Protein 1H2E (pdb70)

Foldseek 3Di:
DEKEKEAEFFAFPCVVVQAAAFPHAGHHDPQRLVLLLLLLVVCVPPDAQAEEEAPHPSQVVSVCNSCVPPPHYYHYDNLQTGWHDPPRGRHHPVVVCVVDVVLSCCVPQFLVPNDDPDTDRLVVSLVSLVVVVVVVCVVAPPYYHYYYGHQSSLLSPVCVQVVHDVRCSPPDDGRFGSFIWMWDQDPNHTHTPGDRHSPSRDDTDSD

Organism: Geobacillus stearothermophilus (NCBI:txid1422)

Sequence (207 aa):
ATTLYLTRHGETKWNVERRMMQGWQDSSPLTEKGRRQDAMRLGKRLEEAVEELAAIYTSTSGRALEETAEIVRGGRLIPIYQDERLREIHLGDWEGKTHDEIRQQMDDPIIAFDHFWQAPHLYAPQRGERRFCCDVQQQRALLEEAVQSSIVDDRHEGETVLIVTHGVVLKTLMAAFKKDTPPLDHLWSSPPPYMYGTSVTIIEVDGGTTFHHVAVEGDVSHIEEVKEV

CATH classification: 3.40.50.1240

Nearest PDB structures (foldseek):
  1ebb-assembly1_A  TM=1.000E+00  e=3.015E-40  Geobacillus stearothermophilus
  4ij6-assembly1_B  TM=9.432E-01  e=5.172E-19  Hydrogenobacter thermophilus TK-6
  4ij5-ass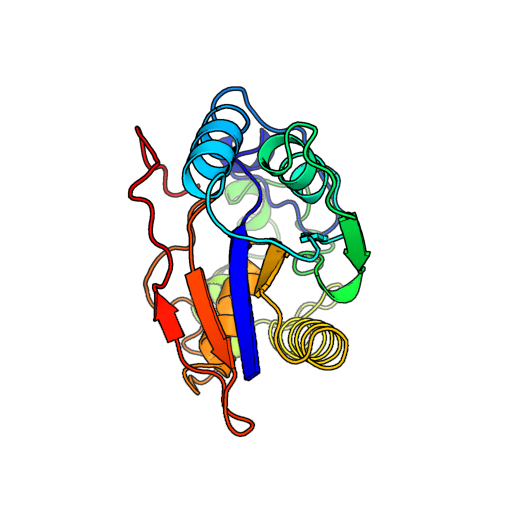embly1_B  TM=9.487E-01  e=4.431E-18  Hydrogenobacter thermophilus TK-6
  6nru-assembly5_E  TM=9.142E-01  e=2.598E-17  Shigella flexneri 2a
  6e4b-assembly2_C  TM=9.166E-01  e=5.906E-17  Escherichia coli K-12

InterPro domains:
  IPR013078 Histidine phosphatase superfamily, clade-1 [PF00300] (1-187)
  IPR013078 Histidine phosphatase superfamily, clade-1 [SM00855] (1-151)
  IPR013078 Histidine phosphatase superfamily, clade-1 [cd07067] (2-186)
  IPR029033 Histidine phosphatase superfamily [G3DSA:3.40.50.1240] (1-195)
  IPR029033 Histidine phosphatase superfamily [SSF53254] (2-194)
  IPR050275 Phosphoglycerate Mutase/Phosphatase [PTHR48100] (2-180)

Radius of gyration: 16.3 Å; Cα contacts (8 Å, |Δi|>4): 428; chains: 1; bounding box: 41×32×47 Å

Secondary structure (DSSP, 8-state):
-EEEEEEEPPPBHHHHTTB--TTS--PBPHHHHHHHHHHHHHTTTS--SEEEE-SSHHHHHHHHHHHTT-S--EEE-GGGSPPP-GGGTT-BHHHHHHH-HHHHHHHHH-GGG---SSS--HHHHHHHHHHHHHHHHHH-TT-EEEEEE-HHHHHHHHHHHTT--GGGTTPSPP--TT-EEEEEEETTEEEEEEEEE-TT-SS----

B-factor: mean 36.63, std 12.92, range [19.71, 93.87]

Structure (mmCIF, N/CA/C/O backbone):
data_1H2E
#
_entry.id   1H2E
#
_cell.length_a   55.546
_cell.length_b   55.546
_cell.length_c   164.645
_cell.angle_alpha   90.00
_cell.angle_beta   90.00
_cell.angle_gamma   90.00
#
_symmetry.space_group_name_H-M   'P 41 21 2'
#
loop_
_entity.id
_entity.type
_entity.pdbx_description
1 polymer PHOSPHATASE
2 non-polymer 'PHOSPHATE ION'
3 non-polymer 1,2-ETHANEDIOL
4 water water
#
loop_
_atom_site.group_PDB
_atom_site.id
_atom_site.type_symbol
_atom_site.label_atom_id
_atom_site.label_alt_id
_atom_site.label_comp_id
_atom_site.label_asym_id
_atom_site.label_entity_id
_atom_site.label_seq_id
_atom_site.pdbx_PDB_ins_code
_atom_site.Cartn_x
_atom_site.Cartn_y
_atom_site.Cartn_z
_atom_site.occupancy
_atom_site.B_iso_or_equiv
_atom_site.auth_seq_id
_atom_site.auth_comp_id
_atom_site.auth_asym_id
_atom_site.auth_atom_id
_atom_site.pdbx_PDB_model_num
ATOM 1 N N . ALA A 1 1 ? 83.043 -37.885 -24.380 1.00 37.34 2 ALA A N 1
ATOM 2 C CA . ALA A 1 1 ? 82.752 -36.491 -24.823 1.00 36.69 2 ALA A CA 1
ATOM 3 C C . ALA A 1 1 ? 81.300 -36.367 -25.267 1.00 36.61 2 ALA A C 1
ATOM 4 O O . ALA A 1 1 ? 80.942 -36.771 -26.375 1.00 36.29 2 ALA A O 1
ATOM 6 N N . THR A 1 2 ? 80.468 -35.804 -24.397 1.00 34.14 3 THR A N 1
ATOM 7 C CA . THR A 1 2 ? 79.053 -35.621 -24.695 1.00 31.34 3 THR A CA 1
A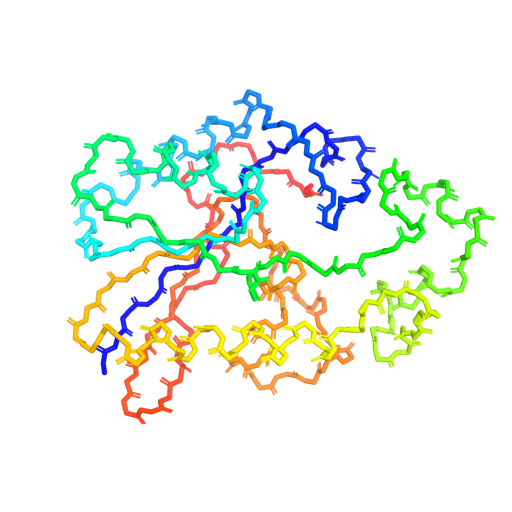TOM 8 C C . THR A 1 2 ? 78.614 -34.267 -24.148 1.00 31.03 3 THR A C 1
ATOM 9 O O . THR A 1 2 ? 79.049 -33.872 -23.073 1.00 29.99 3 THR A O 1
ATOM 13 N N . THR A 1 3 ? 77.774 -33.551 -24.893 1.00 28.51 4 THR A N 1
ATOM 14 C CA . THR A 1 3 ? 77.266 -32.262 -24.431 1.00 27.09 4 THR A CA 1
ATOM 15 C C . THR A 1 3 ? 75.800 -32.456 -24.052 1.00 28.54 4 THR A C 1
ATOM 16 O O . THR A 1 3 ? 75.004 -32.938 -24.862 1.00 28.15 4 THR A O 1
ATOM 20 N N . LEU A 1 4 ? 75.449 -32.098 -22.818 1.00 25.39 5 LEU A N 1
ATOM 21 C CA . LEU A 1 4 ? 74.076 -32.253 -22.344 1.00 27.54 5 LEU A CA 1
ATOM 22 C C . LEU A 1 4 ? 73.362 -30.936 -22.064 1.00 26.01 5 LEU A C 1
ATOM 23 O O . LEU A 1 4 ? 73.845 -30.118 -21.281 1.00 26.63 5 LEU A O 1
ATOM 28 N N . TYR A 1 5 ? 72.220 -30.726 -22.712 1.00 24.51 6 TYR A N 1
ATOM 29 C CA . TYR A 1 5 ? 71.413 -29.539 -22.442 1.00 24.75 6 TYR A CA 1
ATOM 30 C C . TYR A 1 5 ? 70.313 -30.057 -21.521 1.00 26.06 6 TYR A C 1
ATOM 31 O O . TYR A 1 5 ? 69.643 -31.040 -21.845 1.00 25.07 6 TYR A O 1
ATOM 40 N N . LEU A 1 6 ? 70.139 -29.413 -20.372 1.00 25.42 7 LEU A N 1
ATOM 41 C CA . LEU A 1 6 ? 69.116 -29.830 -19.418 1.00 26.85 7 LEU A CA 1
ATOM 42 C C . LEU A 1 6 ? 68.102 -28.708 -19.253 1.00 28.06 7 LEU A C 1
ATOM 43 O O . LEU A 1 6 ? 68.478 -27.541 -19.164 1.00 29.06 7 LEU A O 1
ATOM 48 N N . THR A 1 7 ? 66.820 -29.058 -19.202 1.00 26.65 8 THR A N 1
ATOM 49 C CA . THR A 1 7 ? 65.791 -28.045 -19.010 1.00 25.50 8 THR A CA 1
ATOM 50 C C . THR A 1 7 ? 64.622 -28.609 -18.211 1.00 25.27 8 THR A C 1
ATOM 51 O O . THR A 1 7 ? 64.537 -29.820 -17.968 1.00 24.22 8 THR A O 1
ATOM 55 N N . ARG A 1 8 ? 63.735 -27.717 -17.785 1.00 24.30 9 ARG A N 1
ATOM 56 C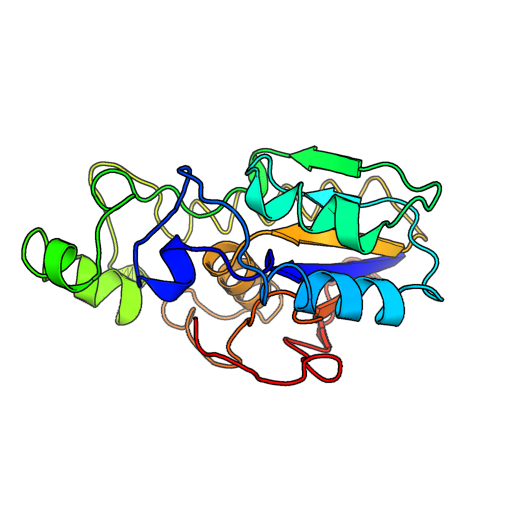 CA . ARG A 1 8 ? 62.549 -28.098 -17.029 1.00 26.96 9 ARG A CA 1
ATOM 57 C C . ARG A 1 8 ? 61.332 -27.889 -17.928 1.00 25.31 9 ARG A C 1
ATOM 58 O O . ARG A 1 8 ? 61.341 -27.012 -18.793 1.00 27.71 9 ARG A O 1
ATOM 66 N N . HIS A 1 9 ? 60.294 -28.695 -17.734 1.00 23.63 10 HIS A N 1
ATOM 67 C CA . HIS A 1 9 ? 59.077 -28.567 -18.528 1.00 26.03 10 HIS A CA 1
ATOM 68 C C . HIS A 1 9 ? 58.532 -27.139 -18.382 1.00 28.72 10 HIS A C 1
ATOM 69 O O . HIS A 1 9 ? 58.829 -26.436 -17.403 1.00 25.37 10 HIS A O 1
ATOM 76 N N . GLY A 1 10 ? 57.741 -26.709 -19.358 1.00 27.38 11 GLY A N 1
ATOM 77 C CA . GLY A 1 10 ? 57.162 -25.379 -19.298 1.00 30.59 11 GLY A CA 1
ATOM 78 C C . GLY A 1 10 ? 56.084 -25.256 -18.231 1.00 30.86 11 GLY A C 1
ATOM 79 O O . GLY A 1 10 ? 55.545 -26.252 -17.751 1.00 31.29 11 GLY A O 1
ATOM 80 N N . GLU A 1 11 ? 55.761 -24.021 -17.863 1.00 32.20 12 GLU A N 1
ATOM 81 C CA . GLU A 1 11 ? 54.750 -23.755 -16.842 1.00 31.52 12 GLU A CA 1
ATOM 82 C C . GLU A 1 11 ? 53.424 -24.478 -17.072 1.00 31.35 12 GLU A C 1
ATOM 83 O O . GLU A 1 11 ? 52.877 -24.450 -18.175 1.00 31.78 12 GLU A O 1
ATOM 89 N N . THR A 1 12 ? 52.904 -25.108 -16.018 1.00 31.52 13 THR A N 1
ATOM 90 C CA . THR A 1 12 ? 51.626 -25.814 -16.085 1.00 30.69 13 THR A CA 1
ATOM 91 C C . THR A 1 12 ? 50.601 -25.106 -15.195 1.00 36.11 13 THR A C 1
ATOM 92 O O . THR A 1 12 ? 50.936 -24.171 -14.458 1.00 34.77 13 THR A O 1
ATOM 96 N N . LYS A 1 13 ? 49.357 -25.568 -15.258 1.00 37.83 14 LYS A N 1
ATOM 97 C CA . LYS A 1 13 ? 48.285 -24.987 -14.466 1.00 40.67 14 LYS A CA 1
ATOM 98 C C . LYS A 1 13 ? 48.533 -25.184 -12.960 1.00 40.61 14 LYS A C 1
ATOM 99 O O . LYS A 1 13 ? 48.331 -24.261 -12.168 1.00 40.60 14 LYS A O 1
ATOM 105 N N . TRP A 1 14 ? 48.994 -26.368 -12.563 1.00 36.19 15 TRP A N 1
ATOM 106 C CA . TRP A 1 14 ? 49.266 -26.626 -11.151 1.00 35.63 15 TRP A CA 1
ATOM 107 C C . TRP A 1 14 ? 50.456 -25.786 -10.646 1.00 35.84 15 TRP A C 1
ATOM 108 O O . TRP A 1 14 ? 50.503 -25.425 -9.464 1.00 36.48 15 TRP A O 1
ATOM 119 N N . ASN A 1 15 ? 51.409 -25.462 -11.526 1.00 33.65 16 ASN A N 1
ATOM 120 C CA . ASN A 1 15 ? 52.555 -24.631 -11.123 1.00 34.35 16 ASN A CA 1
ATOM 121 C C . ASN A 1 15 ? 52.005 -23.272 -10.682 1.00 37.13 16 ASN A C 1
ATOM 122 O O . ASN A 1 15 ? 52.392 -22.730 -9.641 1.00 37.73 16 ASN A O 1
ATOM 127 N N . VAL A 1 16 ? 51.112 -22.722 -11.500 1.00 37.40 17 VAL A N 1
ATOM 128 C CA . VAL A 1 16 ? 50.490 -21.437 -11.208 1.00 39.41 17 VAL A CA 1
ATOM 129 C C . VAL A 1 16 ? 49.652 -21.513 -9.930 1.00 39.11 17 VAL A C 1
ATOM 130 O O . VAL A 1 16 ? 49.668 -20.587 -9.118 1.00 40.21 17 VAL A O 1
ATOM 134 N N . GLU A 1 17 ? 48.927 -22.616 -9.751 1.00 38.18 18 GLU A N 1
ATOM 135 C CA . GLU A 1 17 ? 48.079 -22.793 -8.572 1.00 41.02 18 GLU A CA 1
ATOM 136 C C . GLU A 1 17 ? 48.863 -23.263 -7.347 1.00 42.24 18 GLU A C 1
ATOM 137 O O . GLU A 1 17 ? 48.278 -23.540 -6.299 1.00 40.69 18 GLU A O 1
ATOM 143 N N . ARG A 1 18 ? 50.183 -23.350 -7.478 1.00 42.69 19 ARG A N 1
ATOM 144 C CA . ARG A 1 18 ? 51.030 -23.803 -6.380 1.00 43.21 19 ARG A CA 1
ATOM 145 C C . ARG A 1 18 ? 50.608 -25.173 -5.856 1.00 42.05 19 ARG A C 1
ATOM 146 O O . ARG A 1 18 ? 50.633 -25.420 -4.646 1.00 40.39 19 ARG A O 1
ATOM 154 N N . ARG A 1 19 ? 50.202 -26.053 -6.768 1.00 36.19 20 ARG A N 1
ATOM 155 C CA . ARG A 1 19 ? 49.800 -27.412 -6.411 1.00 37.31 20 ARG A CA 1
ATOM 156 C C . ARG A 1 19 ? 50.937 -28.343 -6.801 1.00 37.37 20 ARG A C 1
ATOM 157 O O . ARG A 1 19 ? 51.445 -28.266 -7.919 1.00 36.28 20 ARG A O 1
ATOM 165 N N A MET A 1 20 ? 51.345 -29.213 -5.883 0.50 33.79 21 MET A N 1
ATOM 166 N N B MET A 1 20 ? 51.316 -29.229 -5.887 0.50 37.00 21 MET A N 1
ATOM 167 C CA A MET A 1 20 ? 52.433 -30.140 -6.169 0.50 32.74 21 MET A CA 1
ATOM 168 C CA B MET A 1 20 ? 52.394 -30.176 -6.145 0.50 38.60 21 MET A CA 1
ATOM 169 C C A MET A 1 20 ? 51.977 -31.235 -7.127 0.50 32.80 21 MET A C 1
ATOM 170 C C B MET A 1 20 ? 51.953 -31.236 -7.145 0.50 36.57 21 MET A C 1
ATOM 171 O O A MET A 1 20 ? 50.933 -31.860 -6.931 0.50 31.44 21 MET A O 1
ATOM 172 O O B MET A 1 20 ? 50.892 -31.842 -6.994 0.50 35.51 21 MET A O 1
ATOM 181 N N . GLN A 1 21 ? 52.775 -31.461 -8.166 1.00 34.53 22 GLN A N 1
ATOM 182 C CA . GLN A 1 21 ? 52.457 -32.454 -9.186 1.00 31.34 22 GLN A CA 1
ATOM 183 C C . GLN A 1 21 ? 53.047 -33.845 -8.959 1.00 29.76 22 GLN A C 1
ATOM 184 O O . GLN A 1 21 ? 52.307 -34.830 -8.898 1.00 31.69 22 GLN A O 1
ATOM 190 N N . GLY A 1 22 ? 54.368 -33.928 -8.826 1.00 25.52 23 GLY A N 1
ATOM 191 C CA . GLY A 1 22 ? 55.004 -35.222 -8.632 1.00 25.56 23 GLY A CA 1
ATOM 192 C C . GLY A 1 22 ? 54.772 -36.095 -9.856 1.00 22.20 23 GLY A C 1
ATOM 193 O O . GLY A 1 22 ? 55.094 -35.689 -10.972 1.00 24.47 23 GLY A O 1
ATOM 194 N N . TRP A 1 23 ? 54.208 -37.282 -9.653 1.00 22.43 24 TRP A N 1
ATOM 195 C CA . TRP A 1 23 ? 53.918 -38.185 -10.765 1.00 21.43 24 TRP A CA 1
ATOM 196 C C . TRP A 1 23 ? 52.574 -37.850 -11.415 1.00 24.74 24 TRP A C 1
ATOM 197 O O . TRP A 1 23 ? 52.245 -38.375 -12.486 1.00 24.12 24 TRP A O 1
ATOM 208 N N . GLN A 1 24 ? 51.794 -36.985 -10.774 1.00 23.28 25 GLN A N 1
ATOM 209 C CA . GLN A 1 24 ? 50.537 -36.563 -11.373 1.00 25.61 25 GLN A CA 1
ATOM 210 C C . GLN A 1 24 ? 50.908 -35.466 -12.359 1.00 27.31 25 GLN A C 1
ATOM 211 O O . GLN A 1 24 ? 52.023 -34.943 -12.323 1.00 27.33 25 GLN A O 1
ATOM 217 N N . ASP A 1 25 ? 49.984 -35.105 -13.240 1.00 26.52 26 ASP A N 1
ATOM 218 C CA . ASP A 1 25 ? 50.300 -34.146 -14.290 1.00 27.39 26 ASP A CA 1
AT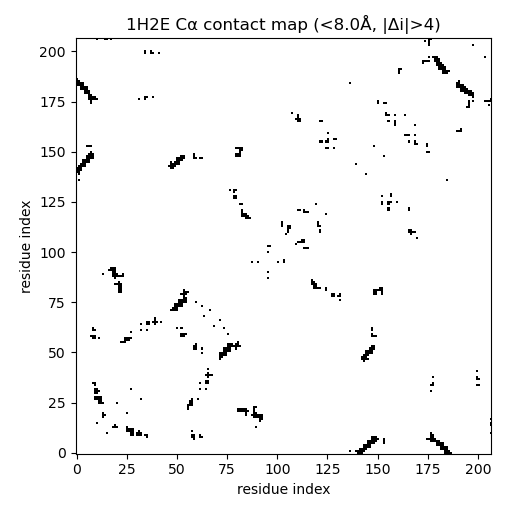OM 219 C C . ASP A 1 25 ? 49.205 -33.106 -14.503 1.00 30.46 26 ASP A C 1
ATOM 220 O O . ASP A 1 25 ? 48.084 -33.259 -14.018 1.00 32.78 26 ASP A O 1
ATOM 225 N N A SER A 1 26 ? 49.543 -32.036 -15.214 0.50 30.53 27 SER A N 1
ATOM 226 N N B SER A 1 26 ? 49.560 -32.051 -15.228 0.50 31.50 27 SER A N 1
ATOM 227 C CA A SER A 1 26 ? 48.586 -30.981 -15.543 0.50 32.50 27 SER A CA 1
ATOM 228 C CA B SER A 1 26 ? 48.648 -30.957 -15.539 0.50 34.37 27 SER A CA 1
ATOM 229 C C A SER A 1 26 ? 49.061 -30.343 -16.846 0.50 33.64 27 SER A C 1
ATOM 230 C C B SER A 1 26 ? 49.086 -30.322 -16.857 0.50 34.81 27 SER A C 1
ATOM 231 O O A SER A 1 26 ? 50.252 -30.363 -17.156 0.50 30.16 27 SER A O 1
ATOM 232 O O B SER A 1 26 ? 50.271 -30.325 -17.190 0.50 31.85 27 SER A O 1
ATOM 237 N N . PRO A 1 27 ? 48.134 -29.772 -17.631 1.00 35.93 28 PRO A N 1
ATOM 238 C CA . PRO A 1 27 ? 48.492 -29.144 -18.909 1.00 35.41 28 PRO A CA 1
ATOM 239 C C . PRO A 1 27 ? 49.313 -27.858 -18.834 1.00 31.83 28 PRO A C 1
ATOM 240 O O . PRO A 1 27 ? 49.210 -27.091 -17.878 1.00 34.33 28 PRO A O 1
ATOM 244 N N . LEU A 1 28 ? 50.141 -27.635 -19.851 1.00 31.77 29 LEU A N 1
ATOM 245 C CA . LEU A 1 28 ? 50.947 -26.426 -19.910 1.00 33.32 29 LEU A CA 1
ATOM 246 C C . LEU A 1 28 ? 49.995 -25.247 -20.059 1.00 35.59 29 LEU A C 1
ATOM 247 O O . LEU A 1 28 ? 48.889 -25.395 -20.586 1.00 34.93 29 LEU A O 1
ATOM 252 N N . THR A 1 29 ? 50.428 -24.082 -19.594 1.00 34.10 30 THR A N 1
ATOM 253 C CA . THR A 1 29 ? 49.629 -22.872 -19.713 1.00 36.60 30 THR A CA 1
ATOM 254 C C . THR A 1 29 ? 50.073 -22.206 -21.005 1.00 37.26 30 THR A C 1
ATOM 255 O O . THR A 1 29 ? 51.025 -22.657 -21.645 1.00 33.61 30 THR A O 1
ATOM 259 N N . GLU A 1 30 ? 49.387 -21.135 -21.393 1.00 38.01 31 GLU A N 1
ATOM 260 C CA . GLU A 1 30 ? 49.745 -20.416 -22.608 1.00 39.23 31 GLU A CA 1
ATOM 261 C C . GLU A 1 30 ? 51.178 -19.931 -22.457 1.00 39.64 31 GLU A C 1
ATOM 262 O O . GLU A 1 30 ? 51.980 -20.001 -23.390 1.00 40.81 31 GLU A O 1
ATOM 268 N N . LYS A 1 31 ? 51.499 -19.460 -21.258 1.00 40.61 32 LYS A N 1
ATOM 269 C CA . LYS A 1 31 ? 52.829 -18.953 -20.983 1.00 40.90 32 LYS A CA 1
ATOM 270 C C . LYS A 1 31 ? 53.827 -20.084 -21.090 1.00 38.41 32 LYS A C 1
ATOM 271 O O . LYS A 1 31 ? 54.902 -19.915 -21.636 1.00 34.28 32 LYS A O 1
ATOM 277 N N . GLY A 1 32 ? 53.450 -21.242 -20.550 1.00 39.88 33 GLY A N 1
ATOM 278 C CA . GLY A 1 32 ? 54.325 -22.403 -20.594 1.00 36.35 33 GLY A CA 1
ATOM 279 C C . GLY A 1 32 ? 54.644 -22.776 -22.030 1.00 35.85 33 GLY A C 1
ATOM 280 O O . GLY A 1 32 ? 55.795 -23.076 -22.364 1.00 30.98 33 GLY A O 1
ATOM 281 N N A ARG A 1 33 ? 53.630 -22.754 -22.888 0.50 32.75 34 ARG A N 1
ATOM 282 N N B ARG A 1 33 ? 53.623 -22.754 -22.883 0.50 34.12 34 ARG A N 1
ATOM 283 C CA A ARG A 1 33 ? 53.834 -23.091 -24.290 0.50 34.09 34 ARG A CA 1
ATOM 284 C CA B ARG A 1 33 ? 53.802 -23.086 -24.291 0.50 36.43 34 ARG A CA 1
ATOM 285 C C A ARG A 1 33 ? 54.689 -22.037 -24.977 0.50 33.98 34 ARG A C 1
ATOM 286 C C B ARG A 1 33 ? 54.662 -22.038 -24.989 0.50 35.61 34 ARG A C 1
ATOM 287 O O A ARG A 1 33 ? 55.540 -22.363 -25.804 0.50 33.33 34 ARG A O 1
ATOM 288 O O B ARG A 1 33 ? 55.497 -22.371 -25.829 0.50 35.24 34 ARG A O 1
ATOM 303 N N . GLN A 1 34 ? 54.462 -20.773 -24.629 1.00 36.10 35 GLN A N 1
ATOM 304 C CA . GLN A 1 34 ? 55.229 -19.675 -25.215 1.00 37.43 35 GLN A CA 1
ATOM 305 C C . GLN A 1 34 ? 56.707 -19.794 -24.844 1.00 35.04 35 GLN A C 1
ATOM 306 O O . GLN A 1 34 ? 57.585 -19.541 -25.675 1.00 34.40 35 GLN A O 1
ATOM 312 N N . ASP A 1 35 ? 56.979 -20.167 -23.595 1.00 33.84 36 ASP A N 1
ATOM 313 C CA . ASP A 1 35 ? 58.358 -20.326 -23.131 1.00 33.40 36 ASP A CA 1
ATOM 314 C C . ASP A 1 35 ? 59.036 -21.476 -23.873 1.00 32.01 36 ASP A C 1
ATOM 315 O O . ASP A 1 35 ? 60.197 -21.372 -24.275 1.00 32.67 36 ASP A O 1
ATOM 320 N N . ALA A 1 36 ? 58.311 -22.577 -24.044 1.00 29.22 37 ALA A N 1
ATOM 321 C CA . ALA A 1 36 ? 58.853 -23.734 -24.745 1.00 29.08 37 ALA A CA 1
ATOM 322 C C . ALA A 1 36 ? 59.177 -23.337 -26.186 1.00 31.46 37 ALA A C 1
ATOM 323 O O . ALA A 1 36 ? 60.198 -23.745 -26.742 1.00 31.61 37 ALA A O 1
ATOM 325 N N . MET A 1 37 ? 58.299 -22.534 -26.781 1.00 32.47 38 MET A N 1
ATOM 326 C CA . MET A 1 37 ? 58.490 -22.056 -28.146 1.00 35.46 38 MET A CA 1
ATOM 327 C C . MET A 1 37 ? 59.771 -21.229 -28.237 1.00 35.78 38 MET A C 1
ATOM 328 O O . MET A 1 37 ? 60.546 -21.374 -29.182 1.00 36.23 38 MET A O 1
ATOM 333 N N . ARG A 1 38 ? 59.960 -20.357 -27.249 1.00 37.14 39 ARG A N 1
ATOM 334 C CA . ARG A 1 38 ? 61.156 -19.520 -27.177 1.00 40.83 39 ARG A CA 1
ATOM 335 C C . ARG A 1 38 ? 62.420 -20.395 -27.049 1.00 38.48 39 ARG A C 1
ATOM 336 O O . ARG A 1 38 ? 63.450 -20.084 -27.615 1.00 35.67 39 ARG A O 1
ATOM 344 N N . LEU A 1 39 ? 62.335 -21.500 -26.308 1.00 35.28 40 LEU A N 1
ATOM 345 C CA . LEU A 1 39 ? 63.476 -22.389 -26.108 1.00 31.85 40 LEU A CA 1
ATOM 346 C C . LEU A 1 39 ? 63.780 -23.116 -27.418 1.00 31.70 40 LEU A C 1
ATOM 347 O O . LEU A 1 39 ? 64.941 -23.321 -27.771 1.00 33.37 40 LEU A O 1
ATOM 352 N N . GLY A 1 40 ? 62.729 -23.503 -28.133 1.00 31.05 41 GLY A N 1
ATOM 353 C CA . GLY A 1 40 ? 62.909 -24.185 -29.402 1.00 32.10 41 GLY A CA 1
ATOM 354 C C . GLY A 1 40 ? 63.671 -23.314 -30.387 1.00 35.70 41 GLY A C 1
ATOM 355 O O . GLY A 1 40 ? 64.491 -23.807 -31.162 1.00 36.24 41 GLY A O 1
ATOM 356 N N . LYS A 1 41 ? 63.404 -22.011 -30.356 1.00 38.85 42 LYS A N 1
ATOM 357 C CA . LYS A 1 41 ? 64.073 -21.080 -31.259 1.00 40.81 42 LYS A CA 1
ATOM 358 C C . LYS A 1 41 ? 65.536 -20.936 -30.862 1.00 39.15 42 LYS A C 1
ATOM 359 O O . LYS A 1 41 ? 66.420 -20.876 -31.716 1.00 39.74 42 LYS A O 1
ATOM 365 N N . ARG A 1 42 ? 65.784 -20.889 -29.558 1.00 37.65 43 ARG A N 1
ATOM 366 C CA . ARG A 1 42 ? 67.139 -20.763 -29.040 1.00 37.75 43 ARG A CA 1
ATOM 367 C C . ARG A 1 42 ? 68.011 -21.958 -29.418 1.00 36.77 43 ARG A C 1
ATOM 368 O O . ARG A 1 42 ? 69.216 -21.816 -29.613 1.00 37.04 43 ARG A O 1
ATOM 376 N N . LEU A 1 43 ? 67.401 -23.134 -29.529 1.00 35.30 44 LEU A N 1
ATOM 377 C CA . LEU A 1 43 ? 68.151 -24.343 -29.864 1.00 35.95 44 LEU A CA 1
ATOM 378 C C . LEU A 1 43 ? 68.072 -24.755 -31.338 1.00 33.91 44 LEU A C 1
ATOM 379 O O . LEU A 1 43 ? 68.573 -25.814 -31.713 1.00 32.68 44 LEU A O 1
ATOM 384 N N A GLU A 1 44 ? 67.450 -23.925 -32.169 0.50 37.46 45 GLU A N 1
ATOM 385 N N B GLU A 1 44 ? 67.463 -23.911 -32.165 0.50 36.24 45 GLU A N 1
ATOM 386 C CA A GLU A 1 44 ? 67.313 -24.247 -33.587 0.50 40.23 45 GLU A CA 1
ATOM 387 C CA B GLU A 1 44 ? 67.309 -24.203 -33.588 0.50 37.90 45 GLU A CA 1
ATOM 388 C C A GLU A 1 44 ? 68.639 -24.456 -34.311 0.50 41.17 45 GLU A C 1
ATOM 389 C C B GLU A 1 44 ? 68.636 -24.461 -34.298 0.50 39.72 45 GLU A C 1
ATOM 390 O O A GLU A 1 44 ? 68.692 -25.158 -35.320 0.50 42.72 45 GLU A O 1
ATOM 391 O O B GLU A 1 44 ? 68.686 -25.203 -35.278 0.50 41.13 45 GLU A O 1
ATOM 402 N N . ALA A 1 45 ? 69.707 -23.853 -33.797 1.00 41.24 46 ALA A N 1
ATOM 403 C CA . ALA A 1 45 ? 71.029 -24.004 -34.407 1.00 42.64 46 ALA A CA 1
ATOM 404 C C . ALA A 1 45 ? 71.866 -25.105 -33.752 1.00 42.15 46 ALA A C 1
ATOM 405 O O . ALA A 1 45 ? 72.903 -25.502 -34.285 1.00 42.61 46 ALA A O 1
ATOM 407 N N . VAL A 1 46 ? 71.420 -25.595 -32.600 1.00 39.42 47 VAL A N 1
ATOM 408 C CA . VAL A 1 46 ? 72.145 -26.649 -31.900 1.00 37.49 47 VAL A CA 1
ATOM 409 C C . VAL A 1 46 ? 71.823 -28.000 -32.534 1.00 37.62 47 VAL A C 1
ATOM 410 O O . VAL A 1 46 ? 70.654 -28.350 -32.705 1.00 35.63 47 VAL A O 1
ATOM 414 N N A GLU A 1 47 ? 72.862 -28.755 -32.881 0.50 37.70 48 GLU A N 1
ATOM 415 N N B GLU A 1 47 ? 72.858 -28.756 -32.884 0.50 37.85 48 GLU A N 1
ATOM 416 C CA A GLU A 1 47 ? 72.685 -30.067 -33.495 0.50 39.29 48 GLU A CA 1
ATOM 417 C CA B GLU A 1 47 ? 72.664 -30.059 -33.506 0.50 39.54 48 GLU A CA 1
ATOM 418 C C A GLU A 1 47 ? 72.362 -31.128 -32.448 0.50 38.64 48 GLU A C 1
ATOM 419 C C B GLU A 1 47 ? 72.359 -31.129 -32.464 0.50 38.79 48 GLU A C 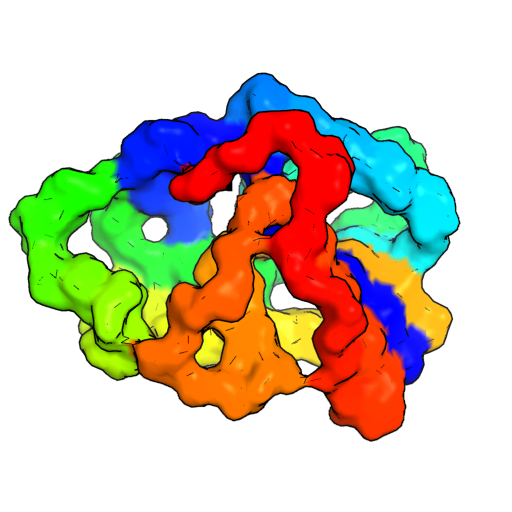1
ATOM 420 O O A GLU A 1 47 ? 73.260 -31.744 -31.874 0.50 40.16 48 GLU A O 1
ATOM 421 O O B GLU A 1 47 ? 73.265 -31.752 -31.910 0.50 40.22 48 GLU A O 1
ATOM 432 N N . LEU A 1 48 ? 71.072 -31.337 -32.208 1.00 36.89 49 LEU A N 1
ATOM 433 C CA . LEU A 1 48 ? 70.620 -32.322 -31.231 1.00 34.59 49 LEU A CA 1
ATOM 434 C C . LEU A 1 48 ? 70.444 -33.700 -31.865 1.00 32.29 49 LEU A C 1
ATOM 435 O O . LEU A 1 48 ? 69.701 -33.856 -32.834 1.00 31.01 49 LEU A O 1
ATOM 440 N N . ALA A 1 49 ? 71.130 -34.697 -31.313 1.00 27.57 50 ALA A N 1
ATOM 441 C CA . ALA A 1 49 ? 71.039 -36.062 -31.825 1.00 28.33 50 ALA A CA 1
ATOM 442 C C . ALA A 1 49 ? 69.787 -36.760 -31.303 1.00 28.06 50 ALA A C 1
ATOM 443 O O . ALA A 1 49 ? 69.283 -37.701 -31.919 1.00 28.07 50 ALA A O 1
ATOM 445 N N . ALA A 1 50 ? 69.292 -36.298 -30.161 1.00 26.02 51 ALA A N 1
ATOM 446 C CA . ALA A 1 50 ? 68.108 -36.887 -29.557 1.00 25.23 51 ALA A CA 1
ATOM 447 C C . ALA A 1 50 ? 67.628 -36.009 -28.422 1.00 24.45 51 ALA A C 1
ATOM 448 O O . ALA A 1 50 ? 68.344 -35.116 -27.978 1.00 23.93 51 ALA A O 1
ATOM 450 N N . ILE A 1 51 ? 66.399 -36.263 -27.984 1.00 23.44 52 ILE A N 1
ATOM 451 C CA . ILE A 1 51 ? 65.789 -35.551 -26.869 1.00 24.60 52 ILE A CA 1
ATOM 452 C C . ILE A 1 51 ? 65.245 -36.613 -25.919 1.00 23.05 52 ILE A C 1
ATOM 453 O O . ILE A 1 51 ? 64.524 -37.526 -26.333 1.00 23.46 52 ILE A O 1
ATOM 458 N N . TYR A 1 52 ? 65.620 -36.513 -24.651 1.00 22.02 53 TYR A N 1
ATOM 459 C CA . TYR A 1 52 ? 65.146 -37.451 -23.641 1.00 23.04 53 TYR A CA 1
ATOM 460 C C . TYR A 1 52 ? 64.198 -36.685 -22.735 1.00 22.35 53 TYR A C 1
ATOM 461 O O . TYR A 1 52 ? 64.462 -35.540 -22.375 1.00 23.95 53 TYR A O 1
ATOM 470 N N . THR A 1 53 ? 63.096 -37.318 -22.363 1.00 22.25 54 THR A N 1
ATOM 471 C CA . THR A 1 53 ? 62.119 -36.652 -21.518 1.00 24.42 54 THR A CA 1
ATOM 472 C C . THR A 1 53 ? 61.572 -37.625 -20.486 1.00 23.15 54 THR A C 1
ATOM 473 O O . THR A 1 53 ? 61.678 -38.842 -20.650 1.00 25.86 54 THR A O 1
ATOM 477 N N . SER A 1 54 ? 61.017 -37.104 -19.396 1.00 21.48 55 SER A N 1
ATOM 478 C CA . SER A 1 54 ? 60.419 -37.991 -18.425 1.00 23.87 55 SER A CA 1
ATOM 479 C C . SER A 1 54 ? 59.103 -38.363 -19.118 1.00 26.56 55 SER A C 1
ATOM 480 O O . SER A 1 54 ? 58.729 -37.734 -20.116 1.00 28.10 55 SER A O 1
ATOM 483 N N . THR A 1 55 ? 58.415 -39.374 -18.600 1.00 28.19 56 THR A N 1
ATOM 484 C CA . THR A 1 55 ? 57.161 -39.830 -19.185 1.00 29.86 56 THR A CA 1
ATOM 485 C C . THR A 1 55 ? 55.955 -38.928 -18.891 1.00 31.54 56 THR A C 1
ATOM 486 O O . THR A 1 55 ? 54.857 -39.160 -19.412 1.00 34.22 56 THR A O 1
ATOM 490 N N . SER A 1 56 ? 56.153 -37.895 -18.075 1.00 27.41 57 SER A N 1
ATOM 491 C CA . SER A 1 56 ? 55.067 -36.972 -17.740 1.00 25.97 57 SER A CA 1
ATOM 492 C C . SER A 1 56 ? 54.610 -36.155 -18.947 1.00 27.16 57 SER A C 1
ATOM 493 O O . SER A 1 56 ? 55.429 -35.653 -19.721 1.00 26.36 57 SER A O 1
ATOM 496 N N . GLY A 1 57 ? 53.293 -36.017 -19.099 1.00 26.43 58 GLY A N 1
ATOM 497 C CA . GLY A 1 57 ? 52.754 -35.255 -20.207 1.00 25.23 58 GLY A CA 1
ATOM 498 C C . GLY A 1 57 ? 53.355 -33.865 -20.345 1.00 25.90 58 GLY A C 1
ATOM 499 O O . GLY A 1 57 ? 53.691 -33.442 -21.449 1.00 25.22 58 GLY A O 1
ATOM 500 N N . ARG A 1 58 ? 53.512 -33.154 -19.232 1.00 25.49 59 ARG A N 1
ATOM 501 C CA . ARG A 1 58 ? 54.066 -31.805 -19.294 1.00 23.12 59 ARG A CA 1
ATOM 502 C C . ARG A 1 58 ? 55.479 -31.777 -19.864 1.00 23.18 59 ARG A C 1
ATOM 503 O O . ARG A 1 58 ? 55.853 -30.826 -20.548 1.00 27.01 59 ARG A O 1
ATOM 511 N N . ALA A 1 59 ? 56.261 -32.817 -19.587 1.00 24.61 60 ALA A N 1
ATOM 512 C CA . ALA A 1 59 ? 57.627 -32.902 -20.105 1.00 23.96 60 ALA A CA 1
ATOM 513 C C . ALA A 1 59 ? 57.604 -33.250 -21.599 1.00 22.46 60 ALA A C 1
ATOM 514 O O . ALA A 1 59 ? 58.302 -32.627 -22.404 1.00 22.95 60 ALA A O 1
ATOM 516 N N . LEU A 1 60 ? 56.805 -34.247 -21.966 1.00 22.80 61 LEU A N 1
ATOM 517 C CA . LEU A 1 60 ? 56.704 -34.645 -23.369 1.00 24.19 61 LEU A CA 1
ATOM 518 C C . LEU A 1 60 ? 56.204 -33.490 -24.243 1.00 24.94 61 LEU A C 1
ATOM 519 O O . LEU A 1 60 ? 56.735 -33.245 -25.323 1.00 25.56 61 LEU A O 1
ATOM 524 N N A GLU A 1 61 ? 55.176 -32.785 -23.777 0.50 24.63 62 GLU A N 1
ATOM 525 N N B GLU A 1 61 ? 55.183 -32.788 -23.763 0.50 27.14 62 GLU A N 1
ATOM 526 C CA A GLU A 1 61 ? 54.627 -31.663 -24.535 0.50 24.84 62 GLU A CA 1
ATOM 527 C CA B GLU A 1 61 ? 54.613 -31.665 -24.497 0.50 29.66 62 GLU A CA 1
ATOM 528 C C A GLU A 1 61 ? 55.681 -30.580 -24.749 0.50 25.03 62 GLU A C 1
ATOM 529 C C B GLU A 1 61 ? 55.672 -30.590 -24.740 0.50 28.06 62 GLU A C 1
ATOM 530 O O A GLU A 1 61 ? 55.766 -29.992 -25.826 0.50 23.49 62 GLU A O 1
ATOM 531 O O B GLU A 1 61 ? 55.750 -30.020 -25.828 0.50 27.23 62 GLU A O 1
ATOM 542 N N . THR A 1 62 ? 56.491 -30.317 -23.727 1.00 25.33 63 THR A N 1
ATOM 543 C CA . THR A 1 62 ? 57.542 -29.312 -23.851 1.00 23.92 63 THR A CA 1
ATOM 544 C C . THR A 1 62 ? 58.568 -29.771 -24.891 1.00 25.92 63 THR A C 1
ATOM 545 O O . THR A 1 62 ? 59.028 -28.987 -25.720 1.00 25.30 63 THR A O 1
ATOM 549 N N . ALA A 1 63 ? 58.921 -31.050 -24.838 1.00 24.56 64 ALA A N 1
ATOM 550 C CA . ALA A 1 63 ? 59.891 -31.616 -25.765 1.00 22.32 64 ALA A CA 1
ATOM 551 C C . ALA A 1 63 ? 59.419 -31.523 -27.222 1.00 24.61 64 ALA A C 1
ATOM 552 O O . ALA A 1 63 ? 60.210 -31.229 -28.119 1.00 25.22 64 ALA A O 1
ATOM 554 N N . GLU A 1 64 ? 58.130 -31.764 -27.448 1.00 25.19 65 GLU A N 1
ATOM 555 C CA . GLU A 1 64 ? 57.569 -31.711 -28.798 1.00 26.20 65 GLU A CA 1
ATOM 556 C C . GLU A 1 64 ? 57.593 -30.296 -29.352 1.00 27.49 65 GLU A C 1
ATOM 557 O O . GLU A 1 64 ? 57.894 -30.085 -30.528 1.00 26.28 65 GLU A O 1
ATOM 563 N N . ILE A 1 65 ? 57.278 -29.325 -28.501 1.00 28.18 66 ILE A N 1
ATOM 564 C CA . ILE A 1 65 ? 57.280 -27.928 -28.913 1.00 28.62 66 ILE A CA 1
ATOM 565 C C . ILE A 1 65 ? 58.700 -27.493 -29.251 1.00 27.96 66 ILE A C 1
ATOM 566 O O . ILE A 1 65 ? 58.936 -26.820 -30.253 1.00 26.80 66 ILE A O 1
ATOM 571 N N . VAL A 1 66 ? 59.655 -27.885 -28.415 1.00 26.06 67 VAL A N 1
ATOM 572 C CA . VAL A 1 66 ? 61.044 -27.528 -28.659 1.00 24.14 67 VAL A CA 1
ATOM 573 C C . VAL A 1 66 ? 61.527 -28.145 -29.973 1.00 26.08 67 VAL A C 1
ATOM 574 O O . VAL A 1 66 ? 62.217 -27.488 -30.758 1.00 26.14 67 VAL A O 1
ATOM 578 N N . ARG A 1 67 ? 61.149 -29.397 -30.213 1.00 24.64 68 ARG A N 1
ATOM 579 C CA . ARG A 1 67 ? 61.546 -30.088 -31.438 1.00 25.08 68 ARG A CA 1
ATOM 580 C C . ARG A 1 67 ? 60.935 -29.366 -32.643 1.00 26.80 68 ARG A C 1
ATOM 581 O O . ARG A 1 67 ? 61.592 -29.171 -33.665 1.00 27.12 68 ARG A O 1
ATOM 589 N N . GLY A 1 68 ? 59.671 -28.977 -32.501 1.00 27.21 69 GLY A N 1
ATOM 590 C CA . GLY A 1 68 ? 58.976 -28.252 -33.552 1.00 28.32 69 GLY A CA 1
ATOM 591 C C . GLY A 1 68 ? 59.090 -28.811 -34.961 1.00 28.31 69 GLY A C 1
ATOM 592 O O . GLY A 1 68 ? 59.390 -28.075 -35.901 1.00 29.19 69 GLY A O 1
ATOM 593 N N . GLY A 1 69 ? 58.849 -30.106 -35.114 1.00 27.64 70 GLY A N 1
ATOM 594 C CA . GLY A 1 69 ? 58.914 -30.715 -36.435 1.00 28.60 70 GLY A CA 1
ATOM 595 C C . GLY A 1 69 ? 60.282 -31.161 -36.934 1.00 30.81 70 GLY A C 1
ATOM 596 O O . GLY A 1 69 ? 60.373 -31.805 -37.982 1.00 30.77 70 GLY A O 1
ATOM 597 N N . ARG A 1 70 ? 61.348 -30.820 -36.213 1.00 32.70 71 ARG A N 1
ATOM 598 C CA . ARG A 1 70 ? 62.696 -31.226 -36.623 1.00 28.84 71 ARG A CA 1
ATOM 599 C C . ARG A 1 70 ? 62.834 -32.745 -36.551 1.00 28.65 71 ARG A C 1
ATOM 600 O O . ARG A 1 70 ? 62.135 -33.406 -35.775 1.00 26.86 71 ARG A O 1
ATOM 608 N N . LEU A 1 71 ? 63.734 -33.296 -37.363 1.00 29.38 72 LEU A N 1
ATOM 609 C CA . LEU A 1 71 ? 63.969 -34.741 -37.388 1.00 33.12 72 LEU A CA 1
ATOM 610 C C . LEU A 1 71 ? 64.891 -35.132 -36.233 1.00 33.29 72 LEU A C 1
ATOM 611 O O . LEU A 1 71 ? 66.104 -35.276 -36.403 1.00 33.27 72 LEU A O 1
ATOM 616 N N . ILE A 1 72 ? 64.299 -35.291 -35.053 1.00 30.97 73 ILE A N 1
ATOM 617 C CA . ILE A 1 72 ? 65.045 -35.651 -33.845 1.00 30.43 73 ILE A CA 1
ATOM 618 C C . ILE A 1 72 ? 64.207 -36.637 -33.049 1.00 28.07 73 ILE A C 1
ATOM 619 O O . ILE A 1 72 ? 63.049 -36.360 -32.739 1.00 28.89 73 ILE A O 1
ATOM 624 N N . PRO A 1 73 ? 64.775 -37.797 -32.690 1.00 27.54 74 PRO A N 1
ATOM 625 C CA . PRO A 1 73 ? 63.951 -38.733 -31.925 1.00 26.02 74 PRO A CA 1
ATOM 626 C C . PRO A 1 73 ? 63.745 -38.284 -30.483 1.00 27.84 74 PRO A C 1
ATOM 627 O O . PRO A 1 73 ? 64.624 -37.654 -29.894 1.00 26.69 74 PRO A O 1
ATOM 631 N N . ILE A 1 74 ? 62.572 -38.583 -29.934 1.00 25.21 75 ILE A N 1
ATOM 632 C CA . ILE A 1 74 ? 62.290 -38.277 -28.531 1.00 25.15 75 ILE A CA 1
ATOM 633 C C . ILE A 1 74 ? 62.172 -39.621 -27.817 1.00 25.27 75 ILE A C 1
ATOM 634 O O . ILE A 1 74 ? 61.428 -40.501 -28.252 1.00 25.98 75 ILE A O 1
ATOM 639 N N . TYR A 1 75 ? 62.925 -39.788 -26.735 1.00 24.52 76 TYR A N 1
ATOM 640 C CA . TYR A 1 75 ? 62.895 -41.025 -25.960 1.00 24.97 76 TYR A CA 1
ATOM 641 C C . TYR A 1 75 ? 62.394 -40.688 -24.561 1.00 25.96 76 TYR A C 1
ATOM 642 O O . TYR A 1 75 ? 62.819 -39.699 -23.977 1.00 24.39 76 TYR A O 1
ATOM 651 N N . GLN A 1 76 ? 61.492 -41.507 -24.032 1.00 25.00 77 GLN A N 1
ATOM 652 C CA . GLN A 1 76 ? 60.951 -41.273 -22.697 1.00 25.67 77 GLN A CA 1
ATOM 653 C C . GLN A 1 76 ? 61.563 -42.261 -21.710 1.00 28.99 77 GLN A C 1
ATOM 654 O O . GLN A 1 76 ? 61.734 -43.449 -22.019 1.00 25.75 77 GLN A O 1
ATOM 660 N N . ASP A 1 77 ? 61.880 -41.767 -20.515 1.00 25.07 78 ASP A N 1
ATOM 661 C CA . ASP A 1 77 ? 62.514 -42.584 -19.492 1.00 24.56 78 ASP A CA 1
ATOM 662 C C . ASP A 1 77 ? 61.885 -42.286 -18.130 1.00 26.50 78 ASP A C 1
ATOM 663 O O . ASP A 1 77 ? 61.893 -41.135 -17.683 1.00 24.31 78 ASP A O 1
ATOM 668 N N . GLU A 1 78 ? 61.337 -43.315 -17.480 1.00 24.22 79 GLU A N 1
ATOM 669 C CA . GLU A 1 78 ? 60.709 -43.156 -16.169 1.00 25.42 79 GLU A CA 1
ATOM 670 C C . GLU A 1 78 ? 61.669 -42.618 -15.111 1.00 24.91 79 GLU A C 1
ATOM 671 O O . GLU A 1 78 ? 61.239 -42.014 -14.131 1.00 25.13 79 GLU A O 1
ATOM 677 N N . ARG A 1 79 ? 62.964 -42.849 -15.297 1.00 25.09 80 ARG A N 1
ATOM 678 C CA . ARG A 1 79 ? 63.957 -42.381 -14.328 1.00 23.48 80 ARG A CA 1
ATOM 679 C C . ARG A 1 79 ? 64.090 -40.862 -14.292 1.00 26.04 80 ARG A C 1
ATOM 680 O O . ARG A 1 79 ? 64.731 -40.312 -13.387 1.00 25.13 80 ARG A O 1
ATOM 688 N N . LEU A 1 80 ? 63.470 -40.186 -15.257 1.00 22.16 81 LEU A N 1
ATOM 689 C CA . LEU A 1 80 ? 63.509 -38.731 -15.327 1.00 20.47 81 LEU A CA 1
ATOM 690 C C . LEU A 1 80 ? 62.256 -38.080 -14.743 1.00 21.18 81 LEU A C 1
ATOM 691 O O . LEU A 1 80 ? 62.132 -36.858 -14.766 1.00 22.27 81 LEU A O 1
ATOM 696 N N . ARG A 1 81 ? 61.327 -38.886 -14.230 1.00 21.04 82 ARG A N 1
ATOM 697 C CA . ARG A 1 81 ? 60.108 -38.340 -13.624 1.00 22.08 82 ARG A CA 1
ATOM 698 C C . ARG A 1 81 ? 60.446 -37.532 -12.374 1.00 24.22 82 ARG A C 1
ATOM 699 O O . ARG A 1 81 ? 61.480 -37.752 -11.730 1.00 22.95 82 ARG A O 1
ATOM 707 N N . GLU A 1 82 ? 59.557 -36.608 -12.033 1.00 22.95 83 GLU A N 1
ATOM 708 C CA . GLU A 1 82 ? 59.734 -35.783 -10.843 1.00 24.65 83 GLU A CA 1
ATOM 709 C C . GLU A 1 82 ? 59.621 -36.668 -9.600 1.00 24.94 83 GLU A C 1
ATOM 710 O O . GLU A 1 82 ? 59.148 -37.813 -9.668 1.00 25.14 83 GLU A O 1
ATOM 716 N N . ILE A 1 83 ? 60.060 -36.139 -8.465 1.00 22.98 84 ILE A N 1
ATOM 717 C CA . ILE A 1 83 ? 59.986 -36.871 -7.215 1.00 23.57 84 ILE A CA 1
ATOM 718 C C . ILE A 1 83 ? 58.538 -37.275 -6.948 1.00 22.98 84 ILE A C 1
ATOM 719 O O . ILE A 1 83 ? 57.615 -36.475 -7.123 1.00 23.52 84 ILE A O 1
ATOM 724 N N . HIS A 1 84 ? 58.348 -38.528 -6.551 1.00 24.24 85 HIS A N 1
ATOM 725 C CA . HIS A 1 84 ? 57.016 -39.043 -6.250 1.00 26.09 85 HIS A CA 1
ATOM 726 C C . HIS A 1 84 ? 56.634 -38.493 -4.872 1.00 27.67 85 HIS A C 1
ATOM 727 O O . HIS A 1 84 ? 57.294 -38.788 -3.877 1.00 23.81 85 HIS A O 1
ATOM 734 N N . LEU A 1 85 ? 55.569 -37.693 -4.827 1.00 28.64 86 LEU A N 1
ATOM 735 C CA . LEU A 1 85 ? 55.128 -37.044 -3.591 1.00 34.01 86 LEU A CA 1
ATOM 736 C C . LEU A 1 85 ? 53.886 -37.618 -2.904 1.00 34.99 86 LEU A C 1
ATOM 737 O O . LEU A 1 85 ? 53.276 -36.948 -2.069 1.00 36.80 86 LEU A O 1
ATOM 742 N N . GLY A 1 86 ? 53.525 -38.848 -3.257 1.00 34.67 87 GLY A N 1
ATOM 743 C CA . GLY A 1 86 ? 52.377 -39.511 -2.663 1.00 39.92 87 GLY A CA 1
ATOM 744 C C . GLY A 1 86 ? 51.181 -38.659 -2.276 1.00 40.25 87 GLY A C 1
ATOM 745 O O . GLY A 1 86 ? 50.505 -38.093 -3.130 1.00 40.07 87 GLY A O 1
ATOM 746 N N . ASP A 1 87 ? 50.933 -38.570 -0.973 1.00 42.46 88 ASP A N 1
ATOM 747 C CA . ASP A 1 87 ? 49.805 -37.824 -0.418 1.00 45.48 88 ASP A CA 1
ATOM 748 C C . ASP A 1 87 ? 49.688 -36.353 -0.781 1.00 39.10 88 ASP A C 1
ATOM 749 O O . ASP A 1 87 ? 48.591 -35.798 -0.742 1.00 36.87 88 ASP A O 1
ATOM 754 N N . TRP A 1 88 ? 50.801 -35.717 -1.129 1.00 31.88 89 TRP A N 1
ATOM 755 C CA . TRP A 1 88 ? 50.780 -34.293 -1.451 1.00 28.26 89 TRP A CA 1
ATOM 756 C C . TRP A 1 88 ? 50.432 -33.928 -2.886 1.00 30.75 89 TRP A C 1
ATOM 757 O O . TRP A 1 88 ? 50.151 -32.768 -3.181 1.00 28.62 89 TRP A O 1
ATOM 768 N N . GLU A 1 89 ? 50.474 -34.894 -3.790 1.00 31.62 90 GLU A N 1
ATOM 769 C CA . GLU A 1 89 ? 50.179 -34.574 -5.178 1.00 32.92 90 GLU A CA 1
ATOM 770 C C . GLU A 1 89 ? 48.750 -34.073 -5.368 1.00 32.90 90 GLU A C 1
ATOM 771 O O . GLU A 1 89 ? 47.806 -34.644 -4.832 1.00 33.33 90 GLU A O 1
ATOM 777 N N . GLY A 1 90 ? 48.618 -32.974 -6.105 1.00 34.31 91 GLY A N 1
ATOM 778 C CA . GLY A 1 90 ? 47.315 -32.387 -6.361 1.00 38.81 91 GLY A CA 1
ATOM 779 C C . GLY A 1 90 ? 46.887 -31.379 -5.311 1.00 40.34 91 GLY A C 1
ATOM 780 O O . GLY A 1 90 ? 45.877 -30.695 -5.474 1.00 40.18 91 GLY A O 1
ATOM 781 N N . LYS A 1 91 ? 47.661 -31.271 -4.235 1.00 39.99 92 LYS A N 1
ATOM 782 C CA . LYS A 1 91 ? 47.330 -30.351 -3.153 1.00 39.05 92 LYS A CA 1
ATOM 783 C C . LYS A 1 91 ? 48.177 -29.086 -3.121 1.00 37.83 92 LYS A C 1
ATOM 784 O O . LYS A 1 91 ? 49.336 -29.090 -3.533 1.00 37.48 92 LYS A O 1
ATOM 790 N N . THR A 1 92 ? 47.588 -27.994 -2.640 1.00 36.73 93 THR A N 1
ATOM 791 C CA . THR A 1 92 ? 48.304 -26.725 -2.551 1.00 34.67 93 THR A CA 1
ATOM 792 C C . THR A 1 92 ? 49.191 -26.723 -1.307 1.00 34.77 93 THR A C 1
ATOM 793 O O . THR A 1 92 ? 49.030 -27.559 -0.420 1.00 34.34 93 THR A O 1
ATOM 797 N N . HIS A 1 93 ? 50.123 -25.778 -1.243 1.00 35.93 94 HIS A N 1
ATOM 798 C CA . HIS A 1 93 ? 51.021 -25.681 -0.098 1.00 38.42 94 HIS A CA 1
ATOM 799 C C . HIS A 1 93 ? 50.253 -25.532 1.210 1.00 38.49 94 HIS A C 1
ATOM 800 O O . HIS A 1 93 ? 50.584 -26.168 2.210 1.00 32.47 94 HIS A O 1
ATOM 807 N N . ASP A 1 94 ? 49.218 -24.699 1.202 1.00 41.57 95 ASP A N 1
ATOM 808 C CA . ASP A 1 94 ? 48.427 -24.499 2.407 1.00 44.00 95 ASP A CA 1
ATOM 809 C C . ASP A 1 94 ? 47.741 -25.783 2.840 1.00 41.66 95 ASP A C 1
ATOM 810 O O . ASP A 1 94 ? 47.680 -26.090 4.027 1.00 38.61 95 ASP A O 1
ATOM 815 N N . GLU A 1 95 ? 47.234 -26.543 1.878 1.00 37.35 96 GLU A N 1
ATOM 816 C CA . GLU A 1 95 ? 46.567 -27.794 2.204 1.00 37.40 96 GLU A CA 1
ATOM 817 C C . GLU A 1 95 ? 47.559 -28.781 2.811 1.00 36.33 96 GLU A C 1
ATOM 818 O O . GLU A 1 95 ? 47.235 -29.503 3.754 1.00 34.97 96 GLU A O 1
ATOM 824 N N . ILE A 1 96 ? 48.775 -28.804 2.275 1.00 33.62 97 ILE A N 1
ATOM 825 C CA . ILE A 1 96 ? 49.800 -29.705 2.782 1.00 32.32 97 ILE A CA 1
ATOM 826 C C . ILE A 1 96 ? 50.275 -29.244 4.167 1.00 33.21 97 ILE A C 1
ATOM 827 O O . ILE A 1 96 ? 50.521 -30.064 5.052 1.00 33.53 97 ILE A O 1
ATOM 832 N N . ARG A 1 97 ? 50.394 -27.935 4.354 1.00 36.60 98 ARG A N 1
ATOM 833 C CA . ARG A 1 97 ? 50.823 -27.402 5.647 1.00 41.02 98 ARG A CA 1
ATOM 834 C C . ARG A 1 97 ? 49.842 -27.827 6.740 1.00 43.62 98 ARG A C 1
ATOM 835 O O . ARG A 1 97 ? 50.207 -27.940 7.910 1.00 44.92 98 ARG A O 1
ATOM 843 N N A GLN A 1 98 ? 48.595 -28.063 6.343 0.50 43.21 99 GLN A N 1
ATOM 844 N N B GLN A 1 98 ? 48.596 -28.068 6.347 0.50 43.57 99 GLN A N 1
ATOM 845 C CA A GLN A 1 98 ? 47.550 -28.488 7.269 0.50 44.71 99 GLN A CA 1
ATOM 846 C CA B GLN A 1 98 ? 47.566 -28.481 7.288 0.50 45.43 99 GLN A CA 1
ATOM 847 C C A GLN A 1 98 ? 47.621 -29.986 7.534 0.50 44.74 99 GLN A C 1
ATOM 848 C C B GLN A 1 98 ? 47.598 -29.988 7.524 0.50 45.15 99 GLN A C 1
ATOM 849 O O A GLN A 1 98 ? 47.183 -30.466 8.579 0.50 46.30 99 GLN A O 1
ATOM 850 O O B GLN A 1 98 ? 47.111 -30.477 8.543 0.50 46.74 99 GLN A O 1
ATOM 861 N N . MET A 1 99 ? 48.181 -30.720 6.579 1.00 43.59 100 MET A N 1
ATOM 862 C CA . MET A 1 99 ? 48.300 -32.169 6.684 1.00 43.02 100 MET A CA 1
ATOM 863 C C . MET A 1 99 ? 49.533 -32.641 7.440 1.00 41.05 100 MET A C 1
ATOM 864 O O . MET A 1 99 ? 49.433 -33.373 8.423 1.00 39.72 100 MET A O 1
ATOM 869 N N A ASP A 1 100 ? 50.699 -32.233 6.944 0.50 37.55 101 ASP A N 1
ATOM 870 N N B ASP A 1 100 ? 50.704 -32.220 6.979 0.50 39.30 101 ASP A N 1
ATOM 871 C CA A ASP A 1 100 ? 51.977 -32.623 7.524 0.50 35.66 101 ASP A CA 1
ATOM 872 C CA B ASP A 1 100 ? 51.943 -32.638 7.613 0.50 38.87 101 ASP A CA 1
ATOM 873 C C A ASP A 1 100 ? 52.938 -31.437 7.568 0.50 35.08 101 ASP A C 1
ATOM 874 C C B ASP A 1 100 ? 52.941 -31.487 7.619 0.50 37.00 101 ASP A C 1
ATOM 875 O O A ASP A 1 100 ? 53.858 -31.347 6.753 0.50 32.15 101 ASP A O 1
ATOM 876 O O B ASP A 1 100 ? 53.890 -31.470 6.833 0.50 33.55 101 ASP A O 1
ATOM 885 N N . PRO A 1 101 ? 52.740 -30.515 8.522 1.00 34.46 102 PRO A N 1
ATOM 886 C CA . PRO A 1 101 ? 53.594 -29.329 8.667 1.00 33.00 102 PRO A CA 1
ATOM 887 C C . PRO A 1 101 ? 55.094 -29.574 8.856 1.00 28.80 102 PRO A C 1
ATOM 888 O O . PRO A 1 101 ? 55.922 -28.880 8.258 1.00 29.74 102 PRO A O 1
ATOM 892 N N A ILE A 1 102 ? 55.439 -30.554 9.683 0.50 29.03 103 ILE A N 1
ATOM 893 N N B ILE A 1 102 ? 55.444 -30.553 9.680 0.50 28.60 103 ILE A N 1
ATOM 894 C CA A ILE A 1 102 ? 56.840 -30.876 9.944 0.50 29.55 103 ILE A CA 1
ATOM 895 C CA B ILE A 1 102 ? 56.848 -30.854 9.933 0.50 28.68 103 ILE A CA 1
ATOM 896 C C A ILE A 1 102 ? 57.548 -31.396 8.694 0.50 29.37 103 ILE A C 1
ATOM 897 C C B ILE A 1 102 ? 57.558 -31.404 8.696 0.50 28.84 103 ILE A C 1
ATOM 898 O O A ILE A 1 102 ? 58.622 -30.914 8.337 0.50 25.76 103 ILE A O 1
ATOM 899 O O B ILE A 1 102 ? 58.648 -30.951 8.351 0.50 25.07 103 ILE A O 1
ATOM 908 N N . ALA A 1 103 ? 56.946 -32.382 8.034 1.00 27.25 104 ALA A N 1
ATOM 909 C CA . ALA A 1 103 ? 57.545 -32.964 6.830 1.00 27.92 104 ALA A CA 1
ATOM 910 C C . ALA A 1 103 ? 57.654 -31.918 5.728 1.00 24.92 104 ALA A C 1
ATOM 911 O O . ALA A 1 103 ? 58.636 -31.892 4.983 1.00 25.78 104 ALA A O 1
ATOM 913 N N . PHE A 1 104 ? 56.647 -31.059 5.618 1.00 23.60 105 PHE A N 1
ATOM 914 C CA . PHE A 1 104 ? 56.665 -30.015 4.607 1.00 25.22 105 PHE A CA 1
ATOM 915 C C . PHE A 1 104 ? 57.820 -29.048 4.895 1.00 25.85 105 PHE A C 1
ATOM 916 O O . PHE A 1 104 ? 58.522 -28.611 3.977 1.00 24.83 105 PHE A O 1
ATOM 924 N N . ASP A 1 105 ? 58.017 -28.712 6.168 1.00 24.32 106 ASP A N 1
ATOM 925 C CA . ASP A 1 105 ? 59.113 -27.813 6.528 1.00 24.29 106 ASP A CA 1
ATOM 926 C C . ASP A 1 105 ? 60.451 -28.470 6.176 1.00 24.21 106 ASP A C 1
ATOM 927 O O . ASP A 1 105 ? 61.353 -27.801 5.661 1.00 26.82 106 ASP A O 1
ATOM 932 N N . HIS A 1 106 ? 60.584 -29.771 6.448 1.00 23.89 107 HIS A N 1
ATOM 933 C CA . HIS A 1 106 ? 61.821 -30.483 6.124 1.00 25.04 107 HIS A CA 1
ATOM 934 C C . HIS A 1 106 ? 62.056 -30.486 4.613 1.00 24.81 107 HIS A C 1
ATOM 935 O O . HIS A 1 106 ? 63.167 -30.249 4.152 1.00 25.74 107 HIS A O 1
ATOM 942 N N . PHE A 1 107 ? 61.008 -30.775 3.848 1.00 25.95 108 PHE A N 1
ATOM 943 C CA . PHE A 1 107 ? 61.117 -30.818 2.386 1.00 26.25 108 PHE A CA 1
ATOM 944 C C . PHE A 1 107 ? 61.855 -29.591 1.840 1.00 26.78 108 PHE A C 1
ATOM 945 O O . PHE A 1 107 ? 62.749 -29.711 0.992 1.00 25.08 108 PHE A O 1
ATOM 953 N N . TRP A 1 108 ? 61.489 -28.416 2.347 1.00 26.09 109 TRP A N 1
ATOM 954 C CA . TRP A 1 108 ? 62.086 -27.157 1.905 1.00 26.47 109 TRP A CA 1
ATOM 955 C C . TRP A 1 108 ? 63.287 -26.647 2.689 1.00 29.53 109 TRP A C 1
ATOM 956 O O . TRP A 1 108 ? 64.176 -26.017 2.108 1.00 29.77 109 TRP A O 1
ATOM 967 N N . GLN A 1 109 ? 63.308 -26.920 3.992 1.00 26.60 110 GLN A N 1
ATOM 968 C CA . GLN A 1 109 ? 64.362 -26.446 4.899 1.00 30.85 110 GLN A CA 1
ATOM 969 C C . GLN A 1 109 ? 65.447 -27.377 5.368 1.00 30.45 110 GLN A C 1
ATOM 970 O O . GLN A 1 109 ? 66.506 -26.922 5.802 1.00 32.29 110 GLN A O 1
ATOM 976 N N . ALA A 1 110 ? 65.166 -28.667 5.361 1.00 29.04 111 ALA A N 1
ATOM 977 C CA . ALA A 1 110 ? 66.140 -29.642 5.820 1.00 30.06 111 ALA A CA 1
ATOM 978 C C . ALA A 1 110 ? 65.879 -30.889 5.001 1.00 28.53 111 ALA A C 1
ATOM 979 O O . ALA A 1 110 ? 65.403 -31.898 5.519 1.00 27.78 111 ALA A O 1
ATOM 981 N N . PRO A 1 111 ? 66.189 -30.826 3.696 1.00 30.04 112 PRO A N 1
ATOM 982 C CA . PRO A 1 111 ? 65.994 -31.932 2.754 1.00 32.24 112 PRO A CA 1
ATOM 983 C C . PRO A 1 111 ? 66.466 -33.287 3.267 1.00 35.38 112 PRO A C 1
ATOM 984 O O . PRO A 1 111 ? 65.810 -34.306 3.046 1.00 34.91 112 PRO A O 1
ATOM 988 N N . HIS A 1 112 ? 67.599 -33.301 3.962 1.00 34.86 113 HIS A N 1
ATOM 989 C CA . HIS A 1 112 ? 68.129 -34.552 4.485 1.00 38.11 113 HIS A CA 1
ATOM 990 C C . HIS A 1 112 ? 67.228 -35.166 5.565 1.00 37.54 113 HIS A C 1
ATOM 991 O O . HIS A 1 112 ? 67.321 -36.361 5.853 1.00 41.30 113 HIS A O 1
ATOM 998 N N . LEU A 1 113 ? 66.351 -34.352 6.148 1.00 35.17 114 LEU A N 1
ATOM 999 C CA . LEU A 1 113 ? 65.427 -34.806 7.191 1.00 35.51 114 LEU A CA 1
ATOM 1000 C C . LEU A 1 113 ? 64.090 -35.293 6.628 1.00 34.64 114 LEU A C 1
ATOM 1001 O O . LEU A 1 113 ? 63.270 -35.859 7.353 1.00 32.59 114 LEU A O 1
ATOM 1006 N N . TYR A 1 114 ? 63.859 -35.049 5.343 1.00 28.97 115 TYR A N 1
ATOM 1007 C CA . TYR A 1 114 ? 62.611 -35.465 4.710 1.00 28.47 115 TYR A CA 1
ATOM 1008 C C . TYR A 1 114 ? 62.580 -36.987 4.571 1.00 29.40 115 TYR A C 1
ATOM 1009 O O . TYR A 1 114 ? 63.397 -37.570 3.860 1.00 27.12 115 TYR A O 1
ATOM 1018 N N . ALA A 1 115 ? 61.642 -37.628 5.264 1.00 31.59 116 ALA A N 1
ATOM 1019 C CA . ALA A 1 115 ? 61.523 -39.085 5.224 1.00 34.24 116 ALA A CA 1
ATOM 1020 C C . ALA A 1 115 ? 60.053 -39.505 5.221 1.00 33.80 116 ALA A C 1
ATOM 1021 O O . ALA A 1 115 ? 59.510 -39.902 6.249 1.00 34.59 116 ALA A O 1
ATOM 1023 N N . PRO A 1 116 ? 59.395 -39.432 4.054 1.00 35.85 117 PRO A N 1
ATOM 1024 C CA . PRO A 1 116 ? 57.980 -39.795 3.899 1.00 37.03 117 PRO A CA 1
ATOM 1025 C C . PRO A 1 116 ? 57.684 -41.293 4.002 1.00 39.86 117 PRO A C 1
ATOM 1026 O O . PRO A 1 116 ? 58.515 -42.122 3.632 1.00 39.18 117 PRO A O 1
ATOM 1030 N N . GLN A 1 117 ? 56.502 -41.632 4.514 1.00 44.13 118 GLN A N 1
ATOM 1031 C CA . GLN A 1 117 ? 56.094 -43.035 4.638 1.00 50.78 118 GLN A CA 1
ATOM 1032 C C . GLN A 1 117 ? 55.782 -43.550 3.240 1.00 49.83 118 GLN A C 1
ATOM 1033 O O . GLN A 1 117 ? 56.064 -44.702 2.904 1.00 50.76 118 GLN A O 1
ATOM 1039 N N . ARG A 1 118 ? 55.178 -42.679 2.440 1.00 47.91 119 ARG A N 1
ATOM 1040 C CA . ARG A 1 118 ? 54.809 -42.993 1.067 1.00 49.80 119 ARG A CA 1
ATOM 1041 C C . ARG A 1 118 ? 55.359 -41.915 0.150 1.00 47.19 119 ARG A C 1
ATOM 1042 O O . ARG A 1 118 ? 54.908 -40.769 0.165 1.00 48.33 119 ARG A O 1
ATOM 1050 N N . GLY A 1 119 ? 56.346 -42.290 -0.648 1.00 44.24 120 GLY A N 1
ATOM 1051 C CA . GLY A 1 119 ? 56.950 -41.335 -1.548 1.00 38.64 120 GLY A CA 1
ATOM 1052 C C . GLY A 1 119 ? 58.453 -41.485 -1.525 1.00 36.75 120 GLY A C 1
ATOM 1053 O O . GLY A 1 119 ? 59.018 -42.150 -0.650 1.00 34.57 120 GLY A O 1
ATOM 1054 N N . GLU A 1 120 ? 59.106 -40.854 -2.488 1.00 31.83 121 GLU A N 1
ATOM 1055 C CA . GLU A 1 120 ? 60.549 -40.927 -2.592 1.00 29.68 121 GLU A CA 1
ATOM 1056 C C . GLU A 1 120 ? 61.261 -39.847 -1.807 1.00 28.61 121 GLU A C 1
ATOM 1057 O O . GLU A 1 120 ? 60.728 -38.761 -1.587 1.00 28.91 121 GLU A O 1
ATOM 1063 N N A ARG A 1 121 ? 62.478 -40.155 -1.384 0.50 28.07 122 ARG A N 1
ATOM 1064 N N B ARG A 1 121 ? 62.479 -40.166 -1.382 0.50 29.14 122 ARG A N 1
ATOM 1065 C CA A ARG A 1 121 ? 63.291 -39.185 -0.675 0.50 27.64 122 ARG A CA 1
ATOM 1066 C CA B ARG A 1 121 ? 63.318 -39.226 -0.654 0.50 29.81 122 ARG A CA 1
ATOM 1067 C C A ARG A 1 121 ? 64.175 -38.569 -1.749 0.50 27.78 122 ARG A C 1
ATOM 1068 C C B ARG A 1 121 ? 64.260 -38.629 -1.702 0.50 29.14 122 ARG A C 1
ATOM 1069 O O A ARG A 1 121 ? 64.283 -39.102 -2.857 0.50 26.66 122 ARG A O 1
ATOM 1070 O O B ARG A 1 121 ? 64.485 -39.236 -2.754 0.50 28.90 122 ARG A O 1
ATOM 1085 N N . PHE A 1 122 ? 64.797 -37.443 -1.432 1.00 26.75 123 PHE A N 1
ATOM 1086 C CA . PHE A 1 122 ? 65.670 -36.777 -2.385 1.00 26.64 123 PHE A CA 1
ATOM 1087 C C . PHE A 1 122 ? 66.802 -37.648 -2.920 1.00 27.98 123 PHE A C 1
ATOM 1088 O O . PHE A 1 122 ? 67.172 -37.539 -4.086 1.00 27.77 123 PHE A O 1
ATOM 1096 N N A CYS A 1 123 ? 67.348 -38.516 -2.076 0.50 28.59 124 CYS A N 1
ATOM 1097 N N B CYS A 1 123 ? 67.328 -38.521 -2.068 0.50 29.69 124 CYS A N 1
ATOM 1098 C CA A CYS A 1 123 ? 68.439 -39.386 -2.502 0.50 29.60 124 CYS A CA 1
ATOM 1099 C CA B CYS A 1 123 ? 68.414 -39.416 -2.453 0.50 32.32 124 CYS A CA 1
ATOM 1100 C C A CYS A 1 123 ? 67.967 -40.446 -3.501 0.50 28.92 124 CYS A C 1
ATOM 1101 C C B CYS A 1 123 ? 67.967 -40.450 -3.482 0.50 30.44 124 CYS A C 1
ATOM 1102 O O A CYS A 1 123 ? 68.736 -40.861 -4.369 0.50 27.53 124 CYS A O 1
ATOM 1103 O O B CYS A 1 123 ? 68.744 -40.843 -4.353 0.50 29.32 124 CYS A O 1
ATOM 1108 N N . ASP A 1 124 ? 66.715 -40.888 -3.374 1.00 27.95 125 ASP A N 1
ATOM 1109 C CA . ASP A 1 124 ? 66.162 -41.882 -4.302 1.00 28.36 125 ASP A CA 1
ATOM 1110 C C . ASP A 1 124 ? 66.123 -41.255 -5.694 1.00 26.34 125 ASP A C 1
ATOM 1111 O O . ASP A 1 124 ? 66.492 -41.881 -6.693 1.00 23.99 125 ASP A O 1
ATOM 1116 N N . VAL A 1 125 ? 65.668 -40.008 -5.746 1.00 23.67 126 VAL A N 1
ATOM 1117 C CA . VAL A 1 125 ? 65.561 -39.280 -7.007 1.00 22.85 126 VAL A CA 1
ATOM 1118 C C . VAL A 1 125 ? 66.937 -39.026 -7.616 1.00 24.22 126 VAL A C 1
ATOM 1119 O O . VAL A 1 125 ? 67.153 -39.253 -8.808 1.00 22.51 126 VAL A O 1
ATOM 1123 N N . GLN A 1 126 ? 67.880 -38.570 -6.795 1.00 23.63 127 GLN A N 1
ATOM 1124 C CA . GLN A 1 126 ? 69.215 -38.303 -7.303 1.00 22.49 127 GLN A CA 1
ATOM 1125 C C . GLN A 1 126 ? 69.848 -39.539 -7.936 1.00 23.58 127 GLN A C 1
ATOM 1126 O O . GLN A 1 126 ? 70.459 -39.451 -9.000 1.00 23.18 127 GLN A O 1
ATOM 1132 N N A GLN A 1 127 ? 69.684 -40.689 -7.287 0.50 24.09 128 GLN A N 1
ATOM 1133 N N B GLN A 1 127 ? 69.704 -40.691 -7.289 0.50 24.43 128 GLN A N 1
ATOM 1134 C CA A GLN A 1 127 ? 70.259 -41.932 -7.784 0.50 24.09 128 GLN A CA 1
ATOM 1135 C CA B GLN A 1 127 ? 70.289 -41.908 -7.830 0.50 24.93 128 GLN A CA 1
ATOM 1136 C C A GLN A 1 127 ? 69.684 -42.386 -9.126 0.50 22.63 128 GLN A C 1
ATOM 1137 C C B GLN A 1 127 ? 69.688 -42.328 -9.167 0.50 23.15 128 GLN A C 1
ATOM 1138 O O A GLN A 1 127 ? 70.436 -42.763 -10.024 0.50 22.92 128 GLN A O 1
ATOM 1139 O O B GLN A 1 127 ? 70.426 -42.615 -10.109 0.50 22.77 128 GLN A O 1
ATOM 1150 N N . ARG A 1 128 ? 68.363 -42.351 -9.269 1.00 21.78 129 ARG A N 1
ATOM 1151 C CA . ARG A 1 128 ? 67.743 -42.765 -10.528 1.00 21.90 129 ARG A CA 1
ATOM 1152 C C . ARG A 1 128 ? 67.981 -41.753 -11.643 1.00 23.83 129 ARG A C 1
ATOM 1153 O O . ARG A 1 128 ? 68.187 -42.131 -12.792 1.00 22.76 129 ARG A O 1
ATOM 1161 N N . ALA A 1 129 ? 67.980 -40.465 -11.306 1.00 22.87 130 ALA A N 1
ATOM 1162 C CA . ALA A 1 129 ? 68.204 -39.443 -12.322 1.00 24.44 130 ALA A CA 1
ATOM 1163 C C . ALA A 1 129 ? 69.632 -39.528 -12.857 1.00 24.64 130 ALA A C 1
ATOM 1164 O O . ALA A 1 129 ? 69.857 -39.393 -14.065 1.00 23.87 130 ALA A O 1
ATOM 1166 N N A LEU A 1 130 ? 70.595 -39.755 -11.967 0.50 22.89 131 LEU A N 1
ATOM 1167 N N B LEU A 1 130 ? 70.595 -39.763 -11.969 0.50 23.35 131 LEU A N 1
ATOM 1168 C CA A LEU A 1 130 ? 71.988 -39.853 -12.384 0.50 24.85 131 LEU A CA 1
ATOM 1169 C CA B LEU A 1 130 ? 71.988 -39.882 -12.385 0.50 25.64 131 LEU A CA 1
ATOM 1170 C C A LEU A 1 130 ? 72.193 -41.102 -13.242 0.50 24.22 131 LEU A C 1
ATOM 1171 C C B LEU A 1 130 ? 72.167 -41.136 -13.238 0.50 24.87 131 LEU A C 1
ATOM 1172 O O A LEU A 1 130 ? 72.977 -41.086 -14.192 0.50 24.77 131 LEU A O 1
ATOM 1173 O O B LEU A 1 130 ? 72.940 -41.142 -14.196 0.50 25.37 131 LEU A O 1
ATOM 1182 N N A GLU A 1 131 ? 71.492 -42.181 -12.907 0.50 23.58 132 GLU A N 1
ATOM 1183 N N B GLU A 1 131 ? 71.453 -42.198 -12.880 0.50 24.27 132 GLU A N 1
ATOM 1184 C CA A GLU A 1 131 ? 71.613 -43.415 -13.677 0.50 23.81 132 GLU A CA 1
ATOM 1185 C CA B GLU A 1 131 ? 71.525 -43.449 -13.626 0.50 24.64 132 GLU A CA 1
ATOM 1186 C C A GLU A 1 131 ? 71.122 -43.152 -15.097 0.50 25.63 132 GLU A C 1
ATOM 1187 C C B GLU A 1 131 ? 71.083 -43.201 -15.065 0.50 26.15 132 GLU A C 1
ATOM 1188 O O A GLU A 1 131 ? 71.753 -43.575 -16.067 0.50 24.21 132 GLU A O 1
ATOM 1189 O O B GLU A 1 131 ? 71.714 -43.672 -16.013 0.50 24.92 132 GLU A O 1
ATOM 1200 N N . ALA A 1 132 ? 70.000 -42.447 -15.216 1.00 24.94 133 ALA A N 1
ATOM 1201 C CA . ALA A 1 132 ? 69.452 -42.123 -16.534 1.00 24.35 133 ALA A CA 1
ATOM 1202 C C . ALA A 1 132 ? 70.431 -41.242 -17.315 1.00 24.71 133 ALA A C 1
ATOM 1203 O O . ALA A 1 132 ? 70.702 -41.489 -18.491 1.00 24.34 133 ALA A O 1
ATOM 1205 N N . VAL A 1 133 ? 70.960 -40.213 -16.664 1.00 21.81 134 VAL A N 1
ATOM 1206 C CA . VAL A 1 133 ? 71.918 -39.329 -17.314 1.00 23.36 134 VAL A CA 1
ATOM 1207 C C . VAL A 1 133 ? 73.125 -40.138 -17.801 1.00 23.35 134 VAL A C 1
ATOM 1208 O O . VAL A 1 133 ? 73.605 -39.947 -18.923 1.00 24.38 134 VAL A O 1
ATOM 1212 N N . GLN A 1 134 ? 73.596 -41.056 -16.966 1.00 24.22 135 GLN A N 1
ATOM 1213 C CA . GLN A 1 134 ? 74.743 -41.873 -17.337 1.00 25.91 135 GLN A CA 1
ATOM 1214 C C . GLN A 1 134 ? 74.431 -42.744 -18.560 1.00 24.80 135 GLN A C 1
ATOM 1215 O O . GLN A 1 134 ? 75.250 -42.848 -19.477 1.00 24.97 135 GLN A O 1
ATOM 1221 N N A SER A 1 135 ? 73.252 -43.361 -18.573 0.50 24.87 136 SER A N 1
ATOM 1222 N N B SER A 1 135 ? 73.251 -43.359 -18.569 0.50 24.59 136 SER A N 1
ATOM 1223 C CA A SER A 1 135 ? 72.860 -44.207 -19.697 0.50 25.12 136 SER A CA 1
ATOM 1224 C CA B SER A 1 135 ? 72.845 -44.203 -19.691 0.50 24.55 136 SER A CA 1
ATOM 1225 C C A SER A 1 135 ? 72.748 -43.381 -20.977 0.50 25.46 136 SER A C 1
ATOM 1226 C C B SER A 1 135 ? 72.747 -43.381 -20.974 0.50 25.13 136 SER A C 1
ATOM 1227 O O A SER A 1 135 ? 73.042 -43.869 -22.069 0.50 24.84 136 SER A O 1
ATOM 1228 O O B SER A 1 135 ? 73.048 -43.872 -22.063 0.50 24.50 136 SER A O 1
ATOM 1233 N N . ILE A 1 136 ? 72.325 -42.128 -20.839 1.00 24.05 137 ILE A N 1
ATOM 1234 C CA . ILE A 1 136 ? 72.190 -41.239 -21.987 1.00 23.40 137 ILE A CA 1
ATOM 1235 C C . ILE A 1 136 ? 73.581 -40.921 -22.529 1.00 25.13 137 ILE A C 1
ATOM 1236 O O . ILE A 1 136 ? 73.816 -40.981 -23.736 1.00 24.18 137 ILE A O 1
ATOM 1241 N N . VAL A 1 137 ? 74.506 -40.602 -21.630 1.00 24.57 138 VAL A N 1
ATOM 1242 C CA . VAL A 1 137 ? 75.879 -40.304 -22.025 1.00 27.43 138 VAL A CA 1
ATOM 1243 C C . VAL A 1 137 ? 76.497 -41.518 -22.726 1.00 27.32 138 VAL A C 1
ATOM 1244 O O . VAL A 1 137 ? 77.150 -41.389 -23.764 1.00 28.18 138 VAL A O 1
ATOM 1248 N N A ASP A 1 138 ? 76.290 -42.695 -22.149 0.50 26.28 139 ASP A N 1
ATOM 1249 N N B ASP A 1 138 ? 76.267 -42.691 -22.148 0.50 28.75 139 ASP A N 1
ATOM 1250 C CA A ASP A 1 138 ? 76.845 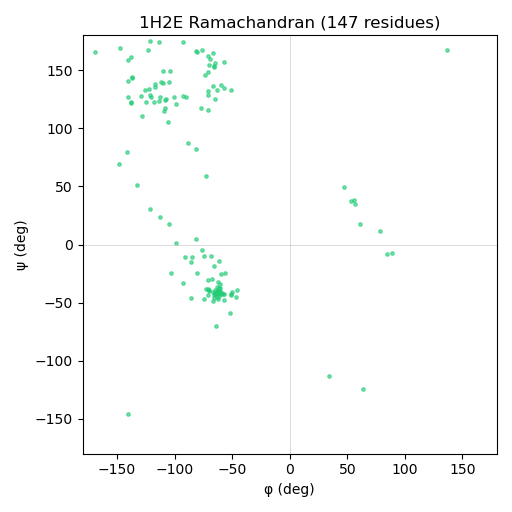-43.919 -22.711 0.50 28.17 139 ASP A CA 1
ATOM 1251 C CA B ASP A 1 138 ? 76.783 -43.951 -22.675 0.50 32.36 139 ASP A CA 1
ATOM 1252 C C A ASP A 1 138 ? 76.329 -44.230 -24.118 0.50 29.68 139 ASP A C 1
ATOM 1253 C C B ASP A 1 138 ? 76.319 -44.236 -24.102 0.50 32.42 139 ASP A C 1
ATOM 1254 O O A ASP A 1 138 ? 77.015 -44.889 -24.901 0.50 28.24 139 ASP A O 1
ATOM 1255 O O B ASP A 1 138 ? 77.031 -44.874 -24.878 0.50 31.43 139 ASP A O 1
ATOM 1264 N N . ARG A 1 139 ? 75.130 -43.754 -24.445 1.00 29.48 140 ARG A N 1
ATOM 1265 C CA . ARG A 1 139 ? 74.563 -43.984 -25.775 1.00 30.67 140 ARG A CA 1
ATOM 1266 C C . ARG A 1 139 ? 74.827 -42.855 -26.769 1.00 29.24 140 ARG A C 1
ATOM 1267 O O . ARG A 1 139 ? 74.473 -42.973 -27.946 1.00 28.05 140 ARG A O 1
ATOM 1275 N N . HIS A 1 140 ? 75.455 -41.771 -26.315 1.00 26.24 141 HIS A N 1
ATOM 1276 C CA . HIS A 1 140 ? 75.703 -40.616 -27.180 1.00 26.55 141 HIS A CA 1
ATOM 1277 C C . HIS A 1 140 ? 77.106 -40.041 -27.144 1.00 29.26 141 HIS A C 1
ATOM 1278 O O . HIS A 1 140 ? 77.309 -38.827 -26.962 1.00 27.23 141 HIS A O 1
ATOM 1285 N N . GLU A 1 141 ? 78.073 -40.931 -27.328 1.00 28.05 142 GLU A N 1
ATOM 1286 C CA . GLU A 1 141 ? 79.472 -40.549 -27.339 1.00 30.89 142 GLU A CA 1
ATOM 1287 C C . GLU A 1 141 ? 79.722 -39.635 -28.537 1.00 29.94 142 GLU A C 1
ATOM 1288 O O . GLU A 1 141 ? 79.393 -39.980 -29.680 1.00 29.84 142 GLU A O 1
ATOM 1294 N N . GLY A 1 142 ? 80.270 -38.456 -28.263 1.00 28.44 143 GLY A N 1
ATOM 1295 C CA . GLY A 1 142 ? 80.570 -37.512 -29.315 1.00 29.49 143 GLY A CA 1
ATOM 1296 C C . GLY A 1 142 ? 79.367 -36.742 -29.821 1.00 32.62 143 GLY A C 1
ATOM 1297 O O . GLY A 1 142 ? 79.472 -36.074 -30.844 1.00 31.02 143 GLY A O 1
ATOM 1298 N N . GLU A 1 143 ? 78.235 -36.815 -29.125 1.00 27.85 144 GLU A N 1
ATOM 1299 C CA . GLU A 1 143 ? 77.039 -36.102 -29.566 1.00 28.05 144 GLU A CA 1
ATOM 1300 C C . GLU A 1 143 ? 76.498 -35.103 -28.541 1.00 28.38 144 GLU A C 1
ATOM 1301 O O . GLU A 1 143 ? 77.007 -34.999 -27.423 1.00 25.80 144 GLU A O 1
ATOM 1307 N N . THR A 1 144 ? 75.471 -34.362 -28.946 1.00 29.57 145 THR A N 1
ATOM 1308 C CA . THR A 1 144 ? 74.822 -33.377 -28.082 1.00 28.26 145 THR A CA 1
ATOM 1309 C C . THR A 1 144 ? 73.346 -33.756 -27.978 1.00 28.00 145 THR A C 1
ATOM 1310 O O . THR A 1 144 ? 72.707 -34.056 -28.986 1.00 27.74 145 THR A O 1
ATOM 1314 N N . VAL A 1 145 ? 72.807 -33.750 -26.762 1.00 26.07 146 VAL A N 1
ATOM 1315 C CA . VAL A 1 145 ? 71.405 -34.099 -26.563 1.00 25.72 146 VAL A CA 1
ATOM 1316 C C . VAL A 1 145 ? 70.697 -33.182 -25.569 1.00 25.19 146 VAL A C 1
ATOM 1317 O O . VAL A 1 145 ? 71.334 -32.490 -24.774 1.00 26.30 146 VAL A O 1
ATOM 1321 N N . LEU A 1 146 ? 69.370 -33.191 -25.630 1.00 24.89 147 LEU A N 1
ATOM 1322 C CA . LEU A 1 146 ? 68.537 -32.388 -24.732 1.00 24.51 147 LEU A CA 1
ATOM 1323 C C . LEU A 1 146 ? 67.776 -33.312 -23.800 1.00 22.82 147 LEU A C 1
ATOM 1324 O O . LEU A 1 146 ? 67.299 -34.376 -24.215 1.00 22.68 147 LEU A O 1
ATOM 1329 N N . ILE A 1 147 ? 67.669 -32.903 -22.537 1.00 21.99 148 ILE A N 1
ATOM 1330 C CA . ILE A 1 147 ? 66.941 -33.666 -21.533 1.00 22.55 148 ILE A CA 1
ATOM 1331 C C . ILE A 1 147 ? 65.890 -32.736 -20.930 1.00 23.10 148 ILE A C 1
ATOM 1332 O O . ILE A 1 147 ? 66.221 -31.663 -20.422 1.00 24.58 148 ILE A O 1
ATOM 1337 N N . VAL A 1 148 ? 64.626 -33.137 -21.009 1.00 23.13 149 VAL A N 1
ATOM 1338 C CA . VAL A 1 148 ? 63.543 -32.334 -20.456 1.00 23.68 149 VAL A CA 1
ATOM 1339 C C . VAL A 1 148 ? 63.053 -33.055 -19.219 1.00 22.08 149 VAL A C 1
ATOM 1340 O O . VAL A 1 148 ? 62.571 -34.187 -19.291 1.00 23.37 149 VAL A O 1
ATOM 1344 N N . THR A 1 149 ? 63.181 -32.410 -18.068 1.00 19.71 150 THR A N 1
ATOM 1345 C CA . THR A 1 149 ? 62.774 -33.070 -16.850 1.00 21.70 150 THR A CA 1
ATOM 1346 C C . THR A 1 149 ? 62.069 -32.135 -15.883 1.00 23.65 150 THR A C 1
ATOM 1347 O O . THR A 1 149 ? 61.370 -31.212 -16.319 1.00 22.48 150 THR A O 1
ATOM 1351 N N . HIS A 1 150 ? 62.258 -32.354 -14.586 1.00 22.33 151 HIS A N 1
ATOM 1352 C CA . HIS A 1 150 ? 61.540 -31.571 -13.585 1.00 22.11 151 HIS A CA 1
ATOM 1353 C C . HIS A 1 150 ? 62.399 -30.822 -12.568 1.00 25.28 151 HIS A C 1
ATOM 1354 O O . HIS A 1 150 ? 63.592 -31.071 -12.446 1.00 23.72 151 HIS A O 1
ATOM 1361 N N . GLY A 1 151 ? 61.759 -29.909 -11.839 1.00 24.94 152 GLY A N 1
ATOM 1362 C CA . GLY A 1 151 ? 62.452 -29.097 -10.850 1.00 25.98 152 GLY A CA 1
ATOM 1363 C C . GLY A 1 151 ? 63.301 -29.800 -9.806 1.00 25.79 152 GLY A C 1
ATOM 1364 O O . GLY A 1 151 ? 64.497 -29.530 -9.694 1.00 24.38 152 GLY A O 1
ATOM 1365 N N . VAL A 1 152 ? 62.701 -30.688 -9.022 1.00 25.58 153 VAL A N 1
ATOM 1366 C CA . VAL A 1 152 ? 63.462 -31.381 -7.992 1.00 24.01 153 VAL A CA 1
ATOM 1367 C C . VAL A 1 152 ? 64.554 -32.240 -8.618 1.00 25.35 153 VAL A C 1
ATOM 1368 O O . VAL A 1 152 ? 65.677 -32.294 -8.116 1.00 26.55 153 VAL A O 1
ATOM 1372 N N . VAL A 1 153 ? 64.233 -32.904 -9.722 1.00 21.85 154 VAL A N 1
ATOM 1373 C CA . VAL A 1 153 ? 65.222 -33.733 -10.398 1.00 20.43 154 VAL A CA 1
ATOM 1374 C C . VAL A 1 153 ? 66.452 -32.902 -10.772 1.00 20.77 154 VAL A C 1
ATOM 1375 O O . VAL A 1 153 ? 67.581 -33.320 -10.532 1.00 23.60 154 VAL A O 1
ATOM 1379 N N . LEU A 1 154 ? 66.223 -31.738 -11.379 1.00 22.24 155 LEU A N 1
ATOM 1380 C CA . LEU A 1 154 ? 67.315 -30.862 -11.796 1.00 23.81 155 LEU A CA 1
ATOM 1381 C C . LEU A 1 154 ? 68.175 -30.444 -10.614 1.00 24.50 155 LEU A C 1
ATOM 1382 O O . LEU A 1 154 ? 69.400 -30.416 -10.703 1.00 23.44 155 LEU A O 1
ATOM 1387 N N . LYS A 1 155 ? 67.526 -30.114 -9.505 1.00 24.33 156 LYS A N 1
ATOM 1388 C CA . LYS A 1 155 ? 68.256 -29.723 -8.312 1.00 26.67 156 LYS A CA 1
ATOM 1389 C C . LYS A 1 155 ? 69.139 -30.849 -7.779 1.00 25.06 156 LYS A C 1
ATOM 1390 O O . LYS A 1 155 ? 70.272 -30.595 -7.356 1.00 24.81 156 LYS A O 1
ATOM 1396 N N . THR A 1 156 ? 68.645 -32.090 -7.795 1.00 23.63 157 THR A N 1
ATOM 1397 C CA . THR A 1 156 ? 69.461 -33.199 -7.302 1.00 23.45 157 THR A CA 1
ATOM 1398 C C . THR A 1 156 ? 70.610 -33.500 -8.262 1.00 22.98 157 THR A C 1
ATOM 1399 O O . THR A 1 156 ? 71.671 -33.955 -7.839 1.00 22.59 157 THR A O 1
ATOM 1403 N N . LEU A 1 157 ? 70.401 -33.261 -9.554 1.00 24.12 158 LEU A N 1
ATOM 1404 C CA . LEU A 1 157 ? 71.460 -33.505 -10.528 1.00 24.08 158 LEU A CA 1
ATOM 1405 C C . LEU A 1 157 ? 72.566 -32.465 -10.375 1.00 24.68 158 LEU A C 1
ATOM 1406 O O . LEU A 1 157 ? 73.748 -32.800 -10.407 1.00 26.25 158 LEU A O 1
ATOM 1411 N N . MET A 1 158 ? 72.190 -31.203 -10.202 1.00 26.04 159 MET A N 1
ATOM 1412 C CA . MET A 1 158 ? 73.199 -30.157 -10.053 1.00 26.37 159 MET A CA 1
ATOM 1413 C C . MET A 1 158 ? 74.024 -30.394 -8.789 1.00 27.63 159 MET A C 1
ATOM 1414 O O . MET A 1 158 ? 75.240 -30.153 -8.779 1.00 26.26 159 MET A O 1
ATOM 1419 N N . ALA A 1 159 ? 73.366 -30.876 -7.732 1.00 25.28 160 ALA A N 1
ATOM 1420 C CA . ALA A 1 159 ? 74.046 -31.169 -6.471 1.00 27.42 160 ALA A CA 1
ATOM 1421 C C . ALA A 1 159 ? 75.108 -32.236 -6.722 1.00 29.04 160 ALA A C 1
ATOM 1422 O O . ALA A 1 159 ? 76.220 -32.159 -6.194 1.00 30.46 160 ALA A O 1
ATOM 1424 N N . ALA A 1 160 ? 74.763 -33.226 -7.541 1.00 29.21 161 ALA A N 1
ATOM 1425 C CA . ALA A 1 160 ? 75.692 -34.298 -7.873 1.00 31.46 161 ALA A CA 1
ATOM 1426 C C . ALA A 1 160 ? 76.864 -33.750 -8.684 1.00 31.35 161 ALA A C 1
ATOM 1427 O O . ALA A 1 160 ? 78.023 -34.017 -8.363 1.00 33.33 161 ALA A O 1
ATOM 1429 N N . PHE A 1 161 ? 76.565 -32.970 -9.721 1.00 28.78 162 PHE A N 1
ATOM 1430 C CA . PHE A 1 161 ? 77.616 -32.405 -10.563 1.00 30.42 162 PHE A CA 1
ATOM 1431 C C . PHE A 1 161 ? 78.527 -31.448 -9.797 1.00 34.50 162 PHE A C 1
ATOM 1432 O O . PHE A 1 161 ? 79.744 -31.452 -9.996 1.00 34.86 162 PHE A O 1
ATOM 1440 N N A LYS A 1 162 ? 77.939 -30.632 -8.928 0.50 33.80 163 LYS A N 1
ATOM 1441 N N B LYS A 1 162 ? 77.940 -30.639 -8.922 0.50 33.72 163 LYS A N 1
ATOM 1442 C CA A LYS A 1 162 ? 78.711 -29.672 -8.147 0.50 35.98 163 LYS A CA 1
ATOM 1443 C CA B LYS A 1 162 ? 78.710 -29.678 -8.141 0.50 35.88 163 LYS A CA 1
ATOM 1444 C C A LYS A 1 162 ? 79.270 -30.273 -6.861 0.50 37.92 163 LYS A C 1
ATOM 1445 C C B LYS A 1 162 ? 79.276 -30.277 -6.862 0.50 37.85 163 LYS A C 1
ATOM 1446 O O A LYS A 1 162 ? 79.937 -29.586 -6.089 0.50 36.47 163 LYS A O 1
ATOM 1447 O O B LYS A 1 162 ? 79.953 -29.593 -6.093 0.50 36.41 163 LYS A O 1
ATOM 1458 N N . ASP A 1 163 ? 78.993 -31.555 -6.636 1.00 38.85 164 ASP A N 1
ATOM 1459 C CA . ASP A 1 163 ? 79.485 -32.250 -5.453 1.00 41.73 164 ASP A CA 1
ATOM 1460 C C . ASP A 1 163 ? 79.009 -31.571 -4.166 1.00 42.28 164 ASP A C 1
ATOM 1461 O O . ASP A 1 163 ? 79.776 -31.378 -3.222 1.00 44.90 164 ASP A O 1
ATOM 1466 N N . THR A 1 164 ? 77.728 -31.224 -4.143 1.00 41.62 165 THR A N 1
ATOM 1467 C CA . THR A 1 164 ? 77.098 -30.556 -3.009 1.00 41.95 165 THR A CA 1
ATOM 1468 C C . THR A 1 164 ? 76.258 -31.534 -2.185 1.00 41.09 165 THR A C 1
ATOM 1469 O O . THR A 1 164 ? 75.495 -32.322 -2.737 1.00 39.41 165 THR A O 1
ATOM 1473 N N A PRO A 1 165 ? 76.398 -31.500 -0.849 0.50 40.05 166 PRO A N 1
ATOM 1474 N N B PRO A 1 165 ? 76.389 -31.491 -0.848 0.50 39.44 166 PRO A N 1
ATOM 1475 C CA A PRO A 1 165 ? 75.621 -32.404 0.004 0.50 38.84 166 PRO A CA 1
ATOM 1476 C CA B PRO A 1 165 ? 75.615 -32.393 0.010 0.50 38.10 166 PRO A CA 1
ATOM 1477 C C A PRO A 1 165 ? 74.130 -32.096 -0.138 0.50 39.07 166 PRO A C 1
ATOM 1478 C C B PRO A 1 165 ? 74.125 -32.091 -0.123 0.50 38.50 166 PRO A C 1
ATOM 1479 O O A PRO A 1 165 ? 73.744 -30.940 -0.305 0.50 36.13 166 PRO A O 1
ATOM 1480 O O B PRO A 1 165 ? 73.732 -30.934 -0.271 0.50 35.21 166 PRO A O 1
ATOM 1487 N N . LEU A 1 166 ? 73.296 -33.128 -0.073 1.00 39.97 167 LEU A N 1
ATOM 1488 C CA . LEU A 1 166 ? 71.855 -32.942 -0.210 1.00 39.98 167 LEU A CA 1
ATOM 1489 C C . LEU A 1 166 ? 71.204 -31.963 0.763 1.00 40.10 167 LEU A C 1
ATOM 1490 O O . LEU A 1 166 ? 70.199 -31.341 0.429 1.00 41.46 167 LEU A O 1
ATOM 1495 N N . ASP A 1 167 ? 71.755 -31.799 1.959 1.00 42.24 168 ASP A N 1
ATOM 1496 C CA . ASP A 1 167 ? 71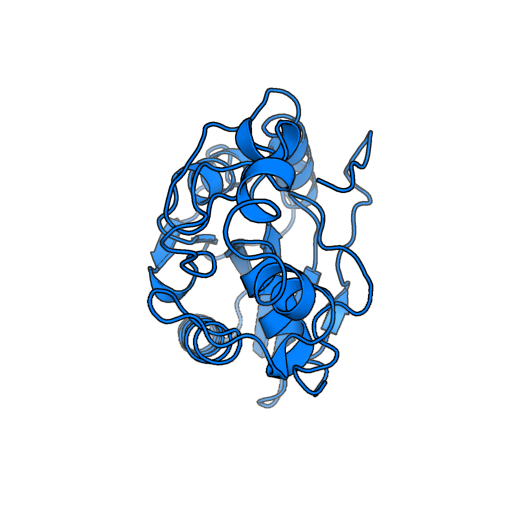.137 -30.858 2.883 1.00 45.41 168 ASP A CA 1
ATOM 1497 C C . ASP A 1 167 ? 71.155 -29.437 2.297 1.00 45.14 168 ASP A C 1
ATOM 1498 O O . ASP A 1 167 ? 70.445 -28.554 2.773 1.00 46.86 168 ASP A O 1
ATOM 1503 N N . HIS A 1 168 ? 71.948 -29.230 1.247 1.00 44.65 169 HIS A N 1
ATOM 1504 C CA . HIS A 1 168 ? 72.047 -27.918 0.598 1.00 45.04 169 HIS A CA 1
ATOM 1505 C C . HIS A 1 168 ? 71.469 -27.945 -0.817 1.00 42.17 169 HIS A C 1
ATOM 1506 O O . HIS A 1 168 ? 71.810 -27.117 -1.668 1.00 38.31 169 HIS A O 1
ATOM 1513 N N . LEU A 1 169 ? 70.581 -28.904 -1.051 1.00 37.49 170 LEU A N 1
ATOM 1514 C CA . LEU A 1 169 ? 69.926 -29.093 -2.342 1.00 37.51 170 LEU A CA 1
ATOM 1515 C C . LEU A 1 169 ? 69.283 -27.850 -2.959 1.00 36.48 170 LEU A C 1
ATOM 1516 O O . LEU A 1 169 ? 69.382 -27.621 -4.169 1.00 32.76 170 LEU A O 1
ATOM 1521 N N . TRP A 1 170 ? 68.624 -27.051 -2.128 1.00 34.50 171 TRP A N 1
ATOM 1522 C CA . TRP A 1 170 ? 67.919 -25.871 -2.613 1.00 37.57 171 TRP A CA 1
ATOM 1523 C C . TRP A 1 170 ? 68.732 -24.599 -2.847 1.00 40.42 171 TRP A C 1
ATOM 1524 O O . TRP A 1 170 ? 68.163 -23.519 -3.011 1.00 42.84 171 TRP A O 1
ATOM 1535 N N A SER A 1 171 ? 70.055 -24.719 -2.865 0.50 41.32 172 SER A N 1
ATOM 1536 N N B SER A 1 171 ? 70.055 -24.725 -2.864 0.50 41.31 172 SER A N 1
ATOM 1537 C CA A SER A 1 171 ? 70.903 -23.554 -3.096 0.50 41.70 172 SER A CA 1
ATOM 1538 C CA B SER A 1 171 ? 70.912 -23.569 -3.097 0.50 41.85 172 SER A CA 1
ATOM 1539 C C A SER A 1 171 ? 70.692 -23.040 -4.519 0.50 43.38 172 SER A C 1
ATOM 1540 C C B SER A 1 171 ? 70.634 -23.026 -4.498 0.50 42.98 172 SER A C 1
ATOM 1541 O O A SER A 1 171 ? 70.450 -23.821 -5.440 0.50 43.46 172 SER A O 1
ATOM 1542 O O B SER A 1 171 ? 70.217 -23.767 -5.388 0.50 42.74 172 SER A O 1
ATOM 1547 N N A PRO A 1 172 ? 70.775 -21.713 -4.716 0.50 44.66 173 PRO A N 1
ATOM 1548 N N B PRO A 1 172 ? 70.860 -21.720 -4.712 0.50 43.96 173 PRO A N 1
ATOM 1549 C CA A PRO A 1 172 ? 70.593 -21.096 -6.036 0.50 43.63 173 PRO A CA 1
ATOM 1550 C CA B PRO A 1 172 ? 70.620 -21.115 -6.027 0.50 42.92 173 PRO A CA 1
ATOM 1551 C C A PRO A 1 172 ? 71.468 -21.741 -7.112 0.50 43.31 173 PRO A C 1
ATOM 1552 C C B PRO A 1 172 ? 71.482 -21.750 -7.118 0.50 42.88 173 PRO A C 1
ATOM 1553 O O A PRO A 1 172 ? 72.441 -22.427 -6.803 0.50 43.33 173 PRO A O 1
ATOM 1554 O O B PRO A 1 172 ? 72.458 -22.441 -6.824 0.50 42.77 173 PRO A O 1
ATOM 1561 N N . PRO A 1 173 ? 71.137 -21.516 -8.395 1.00 41.52 174 PRO A N 1
ATOM 1562 C CA . PRO A 1 173 ? 70.010 -20.711 -8.882 1.00 42.46 174 PRO A CA 1
ATOM 1563 C C . PRO A 1 173 ? 68.705 -21.488 -9.045 1.00 41.92 174 PRO A C 1
ATOM 1564 O O . PRO A 1 173 ? 68.703 -22.713 -9.130 1.00 42.12 174 PRO A O 1
ATOM 1568 N N . TYR A 1 174 ? 67.598 -20.758 -9.102 1.00 41.52 175 TYR A N 1
ATOM 1569 C CA . TYR A 1 174 ? 66.278 -21.359 -9.268 1.00 40.79 175 TYR A CA 1
ATOM 1570 C C . TYR A 1 174 ? 66.150 -21.912 -10.689 1.00 38.40 175 TYR A C 1
ATOM 1571 O O . TYR A 1 174 ? 66.466 -21.224 -11.654 1.00 37.89 175 TYR A O 1
ATOM 1580 N N . MET A 1 175 ? 65.683 -23.149 -10.819 1.00 37.46 176 MET A N 1
ATOM 1581 C CA . MET A 1 175 ? 65.531 -23.761 -12.138 1.00 37.23 176 MET A CA 1
ATOM 1582 C C . MET A 1 175 ? 64.156 -23.456 -12.734 1.00 35.65 176 MET A C 1
ATOM 1583 O O . MET A 1 175 ? 63.207 -24.225 -12.569 1.00 32.52 176 MET A O 1
ATOM 1588 N N . TYR A 1 176 ? 64.054 -22.329 -13.431 1.00 34.92 177 TYR A N 1
ATOM 1589 C CA . TYR A 1 176 ? 62.793 -21.922 -14.038 1.00 37.57 177 TYR A CA 1
ATOM 1590 C C . TYR A 1 176 ? 62.403 -22.830 -15.195 1.00 37.70 177 TYR A C 1
ATOM 1591 O O . TYR A 1 176 ? 63.244 -23.525 -15.765 1.00 33.60 177 TYR A O 1
ATOM 1600 N N . GLY A 1 177 ? 61.119 -22.818 -15.539 1.00 38.72 178 GLY A N 1
ATOM 1601 C CA . GLY A 1 177 ? 60.652 -23.623 -16.652 1.00 36.68 178 GLY A CA 1
ATOM 1602 C C . GLY A 1 177 ? 61.372 -23.220 -17.930 1.00 38.81 178 GLY A C 1
ATOM 1603 O O . GLY A 1 177 ? 61.557 -22.032 -18.202 1.00 38.59 178 GLY A O 1
ATOM 1604 N N . THR A 1 178 ? 61.777 -24.220 -18.710 1.00 35.78 179 THR A N 1
ATOM 1605 C CA . THR A 1 178 ? 62.492 -24.036 -19.970 1.00 35.07 179 THR A CA 1
ATOM 1606 C C . THR A 1 178 ? 63.843 -23.332 -19.835 1.00 33.66 179 THR A C 1
ATOM 1607 O O . THR A 1 178 ? 64.384 -22.837 -20.822 1.00 35.10 179 THR A O 1
ATOM 1611 N N . SER A 1 179 ? 64.389 -23.288 -18.621 1.00 36.44 180 SER A N 1
ATOM 1612 C CA . SER A 1 179 ? 65.699 -22.666 -18.406 1.00 34.02 180 SER A CA 1
ATOM 1613 C C . SER A 1 179 ? 66.759 -23.557 -19.056 1.00 34.78 180 SER A C 1
ATOM 1614 O O . SER A 1 179 ? 66.552 -24.764 -19.213 1.00 33.59 180 SER A O 1
ATOM 1617 N N . VAL A 1 180 ? 67.892 -22.973 -19.429 1.00 31.85 181 VAL A N 1
ATOM 1618 C CA . VAL A 1 180 ? 68.949 -23.742 -20.078 1.00 32.59 181 VAL A CA 1
ATOM 1619 C C . VAL A 1 180 ? 70.176 -23.985 -19.209 1.00 32.25 181 VAL A C 1
ATOM 1620 O O . VAL A 1 180 ? 70.787 -23.052 -18.688 1.00 33.18 181 VAL A O 1
ATOM 1624 N N . THR A 1 181 ? 70.521 -25.258 -19.058 1.00 28.98 182 THR A N 1
ATOM 1625 C CA . THR A 1 181 ? 71.683 -25.676 -18.289 1.00 27.53 182 THR A CA 1
ATOM 1626 C C . THR A 1 181 ? 72.485 -26.547 -19.245 1.00 26.89 182 THR A C 1
ATOM 1627 O O . THR A 1 181 ? 71.921 -27.410 -19.922 1.00 28.23 182 THR A O 1
ATOM 1631 N N . ILE A 1 182 ? 73.791 -26.304 -19.324 1.00 26.21 183 ILE A N 1
ATOM 1632 C CA . ILE A 1 182 ? 74.643 -27.078 -20.217 1.00 28.75 183 ILE A CA 1
ATOM 1633 C C . ILE A 1 182 ? 75.739 -27.782 -19.439 1.00 27.63 183 ILE A C 1
ATOM 1634 O O . ILE A 1 182 ? 76.471 -27.157 -18.675 1.00 27.55 183 ILE A O 1
ATOM 1639 N N . ILE A 1 183 ? 75.831 -29.092 -19.640 1.00 27.11 184 ILE A N 1
ATOM 1640 C CA . ILE A 1 183 ? 76.820 -29.915 -18.960 1.00 28.26 184 ILE A CA 1
ATOM 1641 C C . ILE A 1 183 ? 77.747 -30.537 -19.995 1.00 30.06 184 ILE A C 1
ATOM 1642 O O . ILE A 1 183 ? 77.296 -31.228 -20.912 1.00 27.98 184 ILE A O 1
ATOM 1647 N N . GLU A 1 184 ? 79.044 -30.285 -19.857 1.00 29.16 185 GLU A N 1
ATOM 1648 C CA . GLU A 1 184 ? 80.010 -30.856 -20.784 1.00 29.42 185 GLU A CA 1
ATOM 1649 C C . GLU A 1 184 ? 80.605 -32.085 -20.110 1.00 31.03 185 GLU A C 1
ATOM 1650 O O . GLU A 1 184 ? 81.161 -31.991 -19.015 1.00 32.68 185 GLU A O 1
ATOM 1656 N N . VAL A 1 185 ? 80.459 -33.244 -20.745 1.00 29.03 186 VAL A N 1
ATOM 1657 C CA . VAL A 1 185 ? 80.988 -34.471 -20.173 1.00 29.71 186 VAL A CA 1
ATOM 1658 C C . VAL A 1 185 ? 82.228 -34.880 -20.951 1.00 31.96 186 VAL A C 1
ATOM 1659 O O . VAL A 1 185 ? 82.142 -35.362 -22.083 1.00 32.30 186 VAL A O 1
ATOM 1663 N N . ASP A 1 186 ? 83.386 -34.680 -20.337 1.00 30.16 187 ASP A N 1
ATOM 1664 C CA . ASP A 1 186 ? 84.646 -35.007 -20.982 1.00 32.15 187 ASP A CA 1
ATOM 1665 C C . ASP A 1 186 ? 85.558 -35.700 -19.977 1.00 30.90 187 ASP A C 1
ATOM 1666 O O . ASP A 1 186 ? 85.554 -35.362 -18.791 1.00 26.61 187 ASP A O 1
ATOM 1671 N N . GLY A 1 187 ? 86.323 -36.677 -20.454 1.00 29.81 188 GLY A N 1
ATOM 1672 C CA . GLY A 1 187 ? 87.241 -37.396 -19.586 1.00 31.25 188 GLY A CA 1
ATOM 1673 C C . GLY A 1 187 ? 86.613 -37.981 -18.332 1.00 33.59 188 GLY A C 1
ATOM 1674 O O . GLY A 1 187 ? 87.224 -37.975 -17.255 1.00 35.54 188 GLY A O 1
ATOM 1675 N N . GLY A 1 188 ? 85.390 -38.480 -18.473 1.00 31.26 189 GLY A N 1
ATOM 1676 C CA . GLY A 1 188 ? 84.685 -39.080 -17.357 1.00 31.46 189 GLY A CA 1
ATOM 1677 C C . GLY A 1 188 ? 84.207 -38.126 -16.276 1.00 31.11 189 GLY A C 1
ATOM 1678 O O . GLY A 1 188 ? 83.825 -38.571 -15.195 1.00 34.97 189 GLY A O 1
ATOM 1679 N N A THR A 1 189 ? 84.217 -36.828 -16.565 0.50 29.52 190 THR A N 1
ATOM 1680 N N B THR A 1 189 ? 84.218 -36.827 -16.558 0.50 30.41 190 THR A N 1
ATOM 1681 C CA A THR A 1 189 ? 83.793 -35.822 -15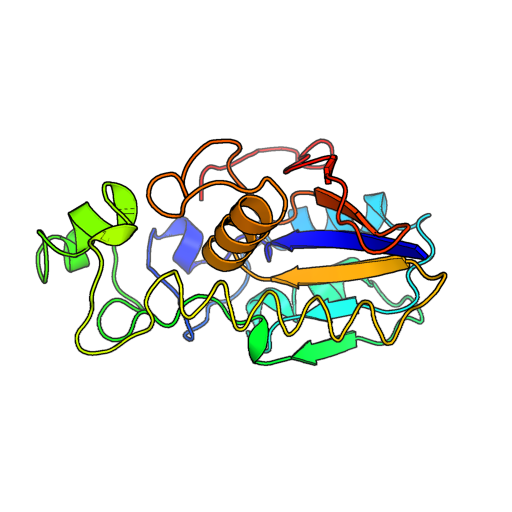.592 0.50 30.67 190 THR A CA 1
ATOM 1682 C CA B THR A 1 189 ? 83.782 -35.838 -15.576 0.50 32.14 190 THR A CA 1
ATOM 1683 C C A THR A 1 189 ? 82.672 -34.922 -16.113 0.50 31.10 190 THR A C 1
ATOM 1684 C C B THR A 1 189 ? 82.675 -34.926 -16.107 0.50 32.15 190 THR A C 1
ATOM 1685 O O A THR A 1 189 ? 82.630 -34.579 -17.294 0.50 30.83 190 THR A O 1
ATOM 1686 O O B THR A 1 189 ? 82.646 -34.582 -17.288 0.50 32.07 190 THR A O 1
ATOM 1693 N N . PHE A 1 190 ? 81.762 -34.541 -15.220 1.00 31.41 191 PHE A N 1
ATOM 1694 C CA . PHE A 1 190 ? 80.653 -33.663 -15.585 1.00 33.32 191 PHE A CA 1
ATOM 1695 C C . PHE A 1 190 ? 81.085 -32.231 -15.261 1.00 35.53 191 PHE A C 1
ATOM 1696 O O . PHE A 1 190 ? 81.452 -31.936 -14.123 1.00 39.56 191 PHE A O 1
ATOM 1704 N N A HIS A 1 191 ? 81.039 -31.355 -16.262 0.50 34.52 192 HIS A N 1
ATOM 1705 N N B HIS A 1 191 ? 81.061 -31.346 -16.251 0.50 34.08 192 HIS A N 1
ATOM 1706 C CA A HIS A 1 191 ? 81.431 -29.956 -16.094 0.50 34.34 192 HIS A CA 1
ATOM 1707 C CA B HIS A 1 191 ? 81.425 -29.956 -15.999 0.50 33.52 192 HIS A CA 1
ATOM 1708 C C A HIS A 1 191 ? 80.226 -29.042 -16.306 0.50 34.30 192 HIS A C 1
ATOM 1709 C C B HIS A 1 191 ? 80.231 -29.064 -16.280 0.50 33.69 192 HIS A C 1
ATOM 1710 O O A HIS A 1 191 ? 79.597 -29.090 -17.361 0.50 33.04 192 HIS A O 1
ATOM 1711 O O B HIS A 1 191 ? 79.620 -29.147 -17.342 0.50 32.07 192 HIS A O 1
ATOM 1724 N N . VAL A 1 192 ? 79.907 -28.207 -15.320 1.00 32.77 193 VAL A N 1
ATOM 1725 C CA . VAL A 1 192 ? 78.782 -27.289 -15.458 1.00 34.81 193 VAL A CA 1
ATOM 1726 C C . VAL A 1 192 ? 79.225 -26.049 -16.235 1.00 35.15 193 VAL A C 1
ATOM 1727 O O . VAL A 1 192 ? 79.938 -25.201 -15.704 1.00 36.76 193 VAL A O 1
ATOM 1731 N N . ALA A 1 193 ? 78.804 -25.948 -17.492 1.00 33.53 194 ALA A N 1
ATOM 1732 C CA . ALA A 1 193 ? 79.170 -24.808 -18.328 1.00 36.37 194 ALA A CA 1
ATOM 1733 C C . ALA A 1 193 ? 78.208 -23.641 -18.129 1.00 38.06 194 ALA A C 1
ATOM 1734 O O . ALA A 1 193 ? 78.633 -22.496 -17.975 1.00 41.76 194 ALA A O 1
ATOM 1736 N N . VAL A 1 194 ? 76.912 -23.943 -18.137 1.00 37.09 195 VAL A N 1
ATOM 1737 C CA . VAL A 1 194 ? 75.863 -22.943 -17.956 1.00 37.42 195 VAL A CA 1
ATOM 1738 C C . VAL A 1 194 ? 74.820 -23.539 -17.016 1.00 38.27 195 VAL A C 1
ATOM 1739 O O . VAL A 1 194 ? 74.555 -24.735 -17.071 1.00 37.24 195 VAL A O 1
ATOM 1743 N N . GLU A 1 195 ? 74.228 -22.715 -16.155 1.00 38.18 196 GLU A N 1
ATOM 1744 C CA . GLU A 1 195 ? 73.221 -23.215 -15.226 1.00 40.02 196 GLU A CA 1
ATOM 1745 C C . GLU A 1 195 ? 72.005 -22.305 -15.058 1.00 40.62 196 GLU A C 1
ATOM 1746 O O . GLU A 1 195 ? 72.132 -21.138 -14.687 1.00 39.32 196 GLU A O 1
ATOM 1752 N N . GLY A 1 196 ? 70.828 -22.857 -15.339 1.00 37.10 197 GLY A N 1
ATOM 1753 C CA . GLY A 1 196 ? 69.588 -22.111 -15.200 1.00 40.19 197 GLY A CA 1
ATOM 1754 C C . GLY A 1 196 ? 69.479 -20.817 -15.988 1.00 40.45 197 GLY A C 1
ATOM 1755 O O . GLY A 1 196 ? 68.864 -19.857 -15.523 1.00 41.68 197 GLY A O 1
ATOM 1756 N N . ASP A 1 197 ? 70.057 -20.787 -17.183 1.00 39.37 198 ASP A N 1
ATOM 1757 C CA . ASP A 1 197 ? 70.014 -19.592 -18.020 1.00 42.64 198 ASP A CA 1
ATOM 1758 C C . ASP A 1 197 ? 68.605 -19.354 -18.564 1.00 43.94 198 ASP A C 1
ATOM 1759 O O . ASP A 1 197 ? 67.995 -20.256 -19.145 1.00 40.24 198 ASP A O 1
ATOM 1764 N N . VAL A 1 198 ? 68.093 -18.138 -18.377 1.00 42.02 199 VAL A N 1
ATOM 1765 C CA . VAL A 1 198 ? 66.755 -17.793 -18.858 1.00 44.40 199 VAL A CA 1
ATOM 1766 C C . VAL A 1 198 ? 66.763 -16.614 -19.833 1.00 45.96 199 VAL A C 1
ATOM 1767 O O . VAL A 1 198 ? 65.796 -15.860 -19.911 1.00 45.42 199 VAL A O 1
ATOM 1771 N N . SER A 1 199 ? 67.852 -16.470 -20.580 1.00 47.94 200 SER A N 1
ATOM 1772 C CA . SER A 1 199 ? 67.989 -15.385 -21.549 1.00 50.99 200 SER A CA 1
ATOM 1773 C C . SER A 1 199 ? 66.800 -15.273 -22.504 1.00 51.85 200 SER A C 1
ATOM 1774 O O . SER A 1 199 ? 66.324 -14.175 -22.793 1.00 52.37 200 SER A O 1
ATOM 1777 N N . HIS A 1 200 ? 66.328 -16.416 -22.988 1.00 50.62 201 HIS A N 1
ATOM 1778 C CA . HIS A 1 200 ? 65.214 -16.476 -23.935 1.00 52.23 201 HIS A CA 1
ATOM 1779 C C . HIS A 1 200 ? 63.819 -16.204 -23.364 1.00 55.45 201 HIS A C 1
ATOM 1780 O O . HIS A 1 200 ? 62.861 -16.048 -24.124 1.00 54.75 201 HIS A O 1
ATOM 1787 N N . ILE A 1 201 ? 63.699 -16.128 -22.037 1.00 58.09 202 ILE A N 1
ATOM 1788 C CA . ILE A 1 201 ? 62.394 -15.916 -21.417 1.00 63.71 202 ILE A CA 1
ATOM 1789 C C . ILE A 1 201 ? 62.034 -14.462 -21.135 1.00 68.20 202 ILE A C 1
ATOM 1790 O O . ILE A 1 201 ? 62.791 -13.732 -20.498 1.00 69.09 202 ILE A O 1
ATOM 1795 N N . GLU A 1 202 ? 60.851 -14.073 -21.613 1.00 72.72 203 GLU A N 1
ATOM 1796 C CA . GLU A 1 202 ? 60.312 -12.724 -21.427 1.00 77.02 203 GLU A CA 1
ATOM 1797 C C . GLU A 1 202 ? 60.041 -12.376 -19.950 1.00 78.39 203 GLU A C 1
ATOM 1798 O O . GLU A 1 202 ? 60.732 -11.532 -19.359 1.00 77.39 203 GLU A O 1
ATOM 1804 N N . GLU A 1 203 ? 59.027 -13.016 -19.372 1.00 81.06 204 GLU A N 1
ATOM 1805 C CA . GLU A 1 203 ? 58.662 -12.801 -17.969 1.00 83.53 204 GLU A CA 1
ATOM 1806 C C . GLU A 1 203 ? 59.026 -14.050 -17.162 1.00 84.10 204 GLU A C 1
ATOM 1807 O O . GLU A 1 203 ? 58.450 -15.125 -17.365 1.00 84.10 204 GLU A O 1
ATOM 1813 N N . VAL A 1 204 ? 59.967 -13.900 -16.248 1.00 84.48 205 VAL A N 1
ATOM 1814 C CA . VAL A 1 204 ? 60.415 -15.011 -15.422 1.00 85.52 205 VAL A CA 1
ATOM 1815 C C . VAL A 1 204 ? 59.563 -15.092 -14.129 1.00 85.98 205 VAL A C 1
ATOM 1816 O O . VAL A 1 204 ? 59.399 -14.095 -13.421 1.00 85.66 205 VAL A O 1
ATOM 1820 N N . LYS A 1 205 ? 58.997 -16.274 -13.851 1.00 86.10 206 LYS A N 1
ATOM 1821 C CA . LYS A 1 205 ? 58.160 -16.500 -12.656 1.00 86.93 206 LYS A CA 1
ATOM 1822 C C . LYS A 1 205 ? 58.701 -17.615 -11.740 1.00 87.29 206 LYS A C 1
ATOM 1823 O O . LYS A 1 205 ? 58.951 -18.732 -12.206 1.00 86.54 206 LYS A O 1
ATOM 1829 N N . GLU A 1 206 ? 58.842 -17.330 -10.441 1.00 87.85 207 GLU A N 1
ATOM 1830 C CA . GLU A 1 206 ? 59.329 -18.331 -9.483 1.00 88.45 207 GLU A CA 1
ATOM 1831 C C . GLU A 1 206 ? 58.262 -19.393 -9.197 1.00 88.72 207 GLU A C 1
ATOM 1832 O O . GLU A 1 206 ? 57.853 -19.610 -8.051 1.00 88.23 207 GLU A O 1
ATOM 1838 N N . VAL A 1 207 ? 57.838 -20.063 -10.270 1.00 89.27 208 VAL A N 1
ATOM 1839 C CA . VAL A 1 207 ? 56.807 -21.098 -10.234 1.00 89.22 208 VAL A CA 1
ATOM 1840 C C . VAL A 1 207 ? 57.316 -22.459 -10.752 1.00 89.41 208 VAL A C 1
ATOM 1841 O O . VAL A 1 207 ? 57.062 -23.485 -10.076 1.00 89.16 208 VAL A O 1
#

Solvent-accessible surface area: 9614 Å² total; per-residue (Å²): 65,3,28,0,30,1,1,25,4,0,14,0,114,49,16,66,65,131,74,21,13,1,93,79,62,6,91,9,29,97,38,0,94,73,6,0,101,129,0,6,143,82,2,98,104,33,153,12,35,0,0,12,0,0,48,11,35,3,0,47,56,0,0,83,44,4,64,59,78,68,186,10,57,33,92,92,25,88,68,0,56,17,0,51,9,26,42,10,17,20,70,27,49,97,80,0,118,159,81,51,78,122,30,10,72,44,0,90,126,15,6,114,88,9,82,35,171,144,32,30,111,4,56,48,0,36,138,34,0,61,99,0,0,73,32,2,11,102,154,16,123,61,74,30,0,2,0,0,0,1,13,13,0,0,14,0,0,3,4,33,24,88,132,39,88,38,56,100,5,74,50,111,48,83,6,36,13,0,1,2,0,25,0,56,10,62,83,82,70,46,80,53,63,50,43,11,41,39,94,24,16,86,118,61,85,109,30